Protein AF-A0A2V5UJF1-F1 (afdb_monomer)

Secondary structure (DSSP, 8-state):
-------------PPPPPP-----------HHHHHHHHHHGGGS---SS------S----HHHHHHHSSPPP----HHHHHHHHHHHHHHHHHTTSPPPP----SHHHH-TT-TTS--TTB-EEETTEE-HHHHHHHHHHHHH--HHHHHTS-BSSS---SSTTGGGPPPSSS--GGGSPPPPPPPP-

pLDDT: mean 74.18, std 24.08, range [27.75, 97.12]

Sequence (188 aa):
MNQNDTVSAELAHPEKGFPKSNTTSNNETSRRKFLGQVGAAFAGGAVLGKAAIASGQDYNPAIRDSILLPAKRIKDPRVRESLAIRTAAATLESQIPVPPHTTNGDEELYPDKSGTYSKGILQDGIGLV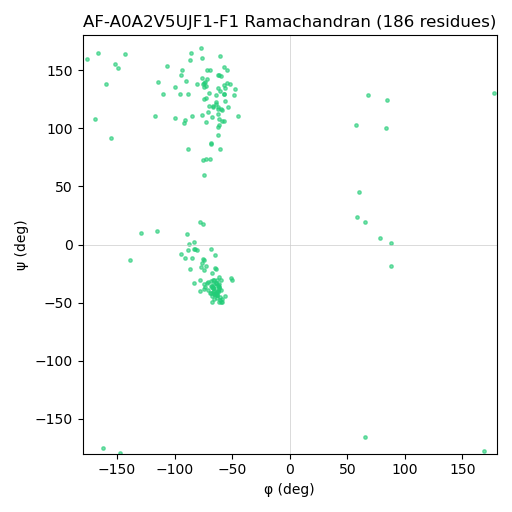NLAAFQTFRNAINSGTFQDFENVITGGPRTQNGPLGDRAFALEGSDPVHLATQPPRPIR

Mean predicted aligned error: 16.67 Å

Structure (mmCIF, N/CA/C/O backbone):
data_AF-A0A2V5UJF1-F1
#
_entry.id   AF-A0A2V5UJF1-F1
#
loop_
_atom_site.group_PDB
_atom_site.id
_atom_site.type_symbol
_atom_site.label_atom_id
_atom_site.label_alt_id
_atom_site.label_comp_id
_atom_site.label_asym_id
_atom_site.label_entity_id
_atom_site.label_seq_id
_atom_site.pdbx_PDB_ins_code
_atom_site.Cartn_x
_atom_site.Cartn_y
_atom_site.Cartn_z
_atom_site.occupancy
_atom_site.B_iso_or_equiv
_atom_site.auth_seq_id
_atom_site.auth_comp_id
_atom_site.auth_asym_id
_atom_site.auth_atom_id
_atom_site.pdbx_PDB_model_num
ATOM 1 N N . MET A 1 1 ? -64.139 -12.074 9.450 1.00 33.62 1 MET A N 1
ATOM 2 C CA . MET A 1 1 ? -64.917 -13.268 9.049 1.00 33.62 1 MET A CA 1
ATOM 3 C C . MET A 1 1 ? -64.756 -13.417 7.541 1.00 33.62 1 MET A C 1
ATOM 5 O O . MET A 1 1 ? -64.902 -12.408 6.870 1.00 33.62 1 MET A O 1
ATOM 9 N N . ASN A 1 2 ? -64.168 -14.500 7.022 1.00 27.75 2 ASN A N 1
ATOM 10 C CA . ASN A 1 2 ? -64.712 -15.873 6.888 1.00 27.75 2 ASN A CA 1
ATOM 11 C C . ASN A 1 2 ? -65.869 -15.954 5.865 1.00 27.75 2 ASN A C 1
ATOM 13 O O . ASN A 1 2 ? -66.816 -15.200 6.050 1.00 27.75 2 ASN A O 1
ATOM 17 N N . GLN A 1 3 ? -65.910 -16.847 4.860 1.00 28.91 3 GLN A N 1
ATOM 18 C CA . GLN A 1 3 ? -64.912 -17.762 4.245 1.00 28.91 3 GLN A CA 1
ATOM 19 C C . GLN A 1 3 ? -65.218 -17.934 2.731 1.00 28.91 3 GLN A C 1
ATOM 21 O O . GLN A 1 3 ? -66.140 -17.307 2.215 1.00 28.91 3 GLN A O 1
ATOM 26 N N . ASN A 1 4 ? -64.414 -18.750 2.041 1.00 30.33 4 ASN A N 1
ATOM 27 C CA . ASN A 1 4 ? -64.538 -19.153 0.630 1.00 30.33 4 ASN A CA 1
ATOM 28 C C . ASN A 1 4 ? -65.851 -19.907 0.322 1.00 30.33 4 ASN A C 1
ATOM 30 O O . ASN A 1 4 ? -66.403 -20.499 1.241 1.00 30.33 4 ASN A O 1
ATOM 34 N N . ASP A 1 5 ? -66.242 -20.006 -0.963 1.00 32.94 5 ASP A N 1
ATOM 35 C CA . ASP A 1 5 ? -66.591 -21.310 -1.575 1.00 32.94 5 ASP A CA 1
ATOM 36 C C . ASP A 1 5 ? -66.709 -21.316 -3.121 1.00 32.94 5 ASP A C 1
ATOM 38 O O . ASP A 1 5 ? -66.743 -20.273 -3.773 1.00 32.94 5 ASP A O 1
ATOM 42 N N . THR A 1 6 ? -66.707 -22.527 -3.700 1.00 31.23 6 THR A N 1
ATOM 43 C CA . THR A 1 6 ? -66.306 -22.879 -5.092 1.00 31.23 6 THR A CA 1
ATOM 44 C C . THR A 1 6 ? -67.236 -23.999 -5.644 1.00 31.23 6 THR A C 1
ATOM 46 O O . THR A 1 6 ? -67.908 -24.635 -4.842 1.00 31.23 6 THR A O 1
ATOM 49 N N . VAL A 1 7 ? -67.388 -24.371 -6.933 1.00 31.44 7 VAL A N 1
ATOM 50 C CA . VAL A 1 7 ? -66.673 -24.172 -8.224 1.00 31.44 7 VAL A CA 1
ATOM 51 C C . VAL A 1 7 ? -67.692 -24.257 -9.390 1.00 31.44 7 VAL A C 1
ATOM 53 O O . VAL A 1 7 ? -68.668 -24.986 -9.242 1.00 31.44 7 VAL A O 1
ATOM 56 N N . SER A 1 8 ? -67.432 -23.653 -10.567 1.00 30.97 8 SER A N 1
ATOM 57 C CA . SER A 1 8 ? -67.760 -24.213 -11.916 1.00 30.97 8 SER A CA 1
ATOM 58 C C . SER A 1 8 ? -67.075 -23.367 -13.017 1.00 30.97 8 SER A C 1
ATOM 60 O O . SER A 1 8 ? -67.377 -22.185 -13.112 1.00 30.97 8 SER A O 1
ATOM 62 N N . ALA A 1 9 ? -66.027 -23.774 -13.751 1.00 31.55 9 ALA A N 1
ATOM 63 C CA . ALA A 1 9 ? -65.744 -24.985 -14.547 1.00 31.55 9 ALA A CA 1
ATOM 64 C C . ALA A 1 9 ? -66.329 -24.942 -15.978 1.00 31.55 9 ALA A C 1
ATOM 66 O O . ALA A 1 9 ? -67.500 -25.239 -16.160 1.00 31.55 9 ALA A O 1
ATOM 67 N N . GLU A 1 10 ? -65.489 -24.635 -16.980 1.00 28.39 10 GLU A N 1
ATOM 68 C CA . GLU A 1 10 ? -65.743 -24.888 -18.412 1.00 28.39 10 GLU A CA 1
ATOM 69 C C . GLU A 1 10 ? -64.405 -24.890 -19.203 1.00 28.39 10 GLU A C 1
ATOM 71 O O . GLU A 1 10 ? -63.542 -24.049 -18.958 1.00 28.39 10 GLU A O 1
ATOM 76 N N . LEU A 1 11 ? -64.261 -25.834 -20.146 1.00 30.42 11 LEU A N 1
ATOM 77 C CA . LEU A 1 11 ? -63.245 -25.944 -21.221 1.00 30.42 11 LEU A CA 1
ATOM 78 C C . LEU A 1 11 ? -61.728 -25.992 -20.894 1.00 30.42 11 LEU A C 1
ATOM 80 O O . LEU A 1 11 ? -61.028 -24.988 -20.776 1.00 30.42 11 LEU A O 1
ATOM 84 N N . ALA A 1 12 ? -61.177 -27.210 -20.963 1.00 29.91 12 ALA A N 1
ATOM 85 C CA . ALA A 1 12 ? -59.757 -27.473 -21.234 1.00 29.91 12 ALA A CA 1
ATOM 86 C C . ALA A 1 12 ? -59.469 -27.549 -22.751 1.00 29.91 12 ALA A C 1
ATOM 88 O O . ALA A 1 12 ? -60.385 -27.840 -23.515 1.00 29.91 12 ALA A O 1
ATOM 89 N N . HIS A 1 13 ? -58.205 -27.355 -23.165 1.00 31.78 13 HIS A N 1
ATOM 90 C CA . HIS A 1 13 ? -57.402 -28.193 -24.094 1.00 31.78 13 HIS A CA 1
ATOM 91 C C . HIS A 1 13 ? -55.953 -27.620 -24.190 1.00 31.78 13 HIS A C 1
ATOM 93 O O . HIS A 1 13 ? -55.730 -26.492 -23.748 1.00 31.78 13 HIS A O 1
ATOM 99 N N . PRO A 1 14 ? -54.932 -28.395 -24.621 1.00 31.75 14 PRO A N 1
ATOM 100 C CA . PRO A 1 14 ? -53.576 -28.253 -24.072 1.00 31.75 14 PRO A CA 1
ATOM 101 C C . PRO A 1 14 ? -52.587 -27.437 -24.922 1.00 31.75 14 PRO A C 1
ATOM 103 O O . PRO A 1 14 ? -52.413 -27.696 -26.113 1.00 31.75 14 PRO A O 1
ATOM 106 N N . GLU A 1 15 ? -51.825 -26.557 -24.268 1.00 31.94 15 GLU A N 1
ATOM 107 C CA . GLU A 1 15 ? -50.615 -25.947 -24.837 1.00 31.94 15 GLU A CA 1
ATOM 108 C C . GLU A 1 15 ? -49.364 -26.790 -24.535 1.00 31.94 15 GLU A C 1
ATOM 110 O O . GLU A 1 15 ? -49.219 -27.403 -23.473 1.00 31.94 15 GLU A O 1
ATOM 115 N N . LYS A 1 16 ? -48.484 -26.882 -25.534 1.00 32.56 16 LYS A N 1
ATOM 116 C CA . LYS A 1 16 ? -47.446 -27.919 -25.646 1.00 32.56 16 LYS A CA 1
ATOM 117 C C . LYS A 1 16 ? -46.309 -27.736 -24.639 1.00 32.56 16 LYS A C 1
ATOM 119 O O . LYS A 1 16 ? -45.828 -26.631 -24.405 1.00 32.56 16 LYS A O 1
ATOM 124 N N . GLY A 1 17 ? -45.804 -28.854 -24.116 1.00 29.34 17 GLY A N 1
ATOM 125 C CA . GLY A 1 17 ? -44.614 -28.857 -23.267 1.00 29.34 17 GLY A CA 1
ATOM 126 C C . GLY A 1 17 ? -43.383 -28.312 -23.996 1.00 29.34 17 GLY A C 1
ATOM 127 O O . GLY A 1 17 ? -43.072 -28.738 -25.110 1.00 29.34 17 GLY A O 1
ATOM 128 N N . PHE A 1 18 ? -42.660 -27.402 -23.340 1.00 31.44 18 PHE A N 1
ATOM 129 C CA . PHE A 1 18 ? -41.372 -26.902 -23.819 1.00 31.44 18 PHE A CA 1
ATOM 130 C C . PHE A 1 18 ? -40.382 -28.063 -24.025 1.00 31.44 18 PHE A C 1
ATOM 132 O O . PHE A 1 18 ? -40.296 -28.952 -23.167 1.00 31.44 18 PHE A O 1
ATOM 139 N N . PRO A 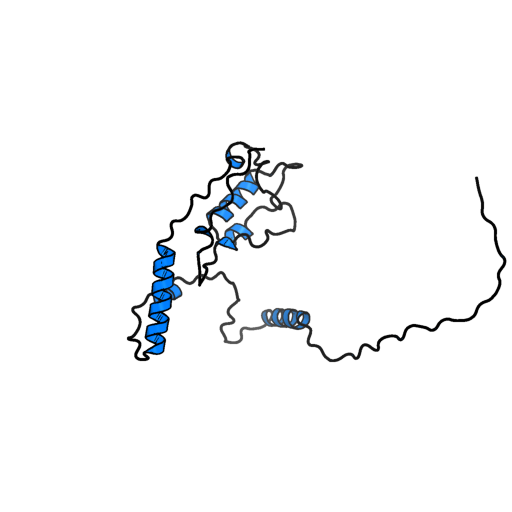1 19 ? -39.607 -28.075 -25.126 1.00 34.22 19 PRO A N 1
ATOM 140 C CA . PRO A 1 19 ? -38.632 -29.127 -25.366 1.00 34.22 19 PRO A CA 1
ATOM 141 C C . PRO A 1 19 ? -37.546 -29.079 -24.289 1.00 34.22 19 PRO A C 1
ATOM 143 O O . PRO A 1 19 ? -36.831 -28.086 -24.148 1.00 34.22 19 PRO A O 1
ATOM 146 N N . LYS A 1 20 ? -37.394 -30.178 -23.544 1.00 34.09 20 LYS A N 1
ATOM 147 C CA . LYS A 1 20 ? -36.232 -30.386 -22.675 1.00 34.09 20 LYS A CA 1
ATOM 148 C C . LYS A 1 20 ? -34.988 -30.332 -23.558 1.00 34.09 20 LYS A C 1
ATOM 150 O O . LYS A 1 20 ? -34.824 -31.188 -24.425 1.00 34.09 20 LYS A O 1
ATOM 155 N N . SER A 1 21 ? -34.119 -29.343 -23.355 1.00 32.97 21 SER A N 1
ATOM 156 C CA . SER A 1 21 ? -32.829 -29.316 -24.037 1.00 32.97 21 SER A CA 1
ATOM 157 C C . SER A 1 21 ? -32.037 -30.542 -23.599 1.00 32.97 21 SER A C 1
ATOM 159 O O . SER A 1 21 ? -31.653 -30.647 -22.432 1.00 32.97 21 SER A O 1
ATOM 161 N N . ASN A 1 22 ? -31.809 -31.473 -24.524 1.00 32.56 22 ASN A N 1
ATOM 162 C CA . ASN A 1 22 ? -30.909 -32.592 -24.295 1.00 32.56 22 ASN A CA 1
ATOM 163 C C . ASN A 1 22 ? -29.513 -32.020 -24.044 1.00 32.56 22 ASN A C 1
ATOM 165 O O . ASN A 1 22 ? -28.835 -31.593 -24.977 1.00 32.56 22 ASN A O 1
ATOM 169 N N . THR A 1 23 ? -29.097 -31.992 -22.779 1.00 33.06 23 THR A N 1
ATOM 170 C CA . THR A 1 23 ? -27.730 -31.645 -22.397 1.00 33.06 23 THR A CA 1
ATOM 171 C C . THR A 1 23 ? -26.815 -32.763 -22.872 1.00 33.06 23 THR A C 1
ATOM 173 O O . THR A 1 23 ? -26.549 -33.716 -22.141 1.00 33.06 23 THR A O 1
ATOM 176 N N . THR A 1 24 ? -26.351 -32.660 -24.116 1.00 33.53 24 THR A N 1
ATOM 177 C CA . THR A 1 24 ? -25.295 -33.512 -24.656 1.00 33.53 24 THR A CA 1
ATOM 178 C C . THR A 1 24 ? -24.076 -33.348 -23.759 1.00 33.53 24 THR A C 1
ATOM 180 O O . THR A 1 24 ? -23.437 -32.296 -23.757 1.00 33.53 24 THR A O 1
ATOM 183 N N . SER A 1 25 ? -23.782 -34.364 -22.947 1.00 42.81 25 SER A N 1
ATOM 184 C CA . SER A 1 25 ? -22.665 -34.349 -22.006 1.00 42.81 25 SER A CA 1
ATOM 185 C C . SER A 1 25 ? -21.347 -34.538 -22.753 1.00 42.81 25 SER A C 1
ATOM 187 O O . SER A 1 25 ? -20.719 -35.597 -22.695 1.00 42.81 25 SER A O 1
ATOM 189 N N . ASN A 1 26 ? -20.928 -33.501 -23.473 1.00 41.19 26 ASN A N 1
ATOM 190 C CA . ASN A 1 26 ? -19.564 -33.402 -23.959 1.00 41.19 26 ASN A CA 1
ATOM 191 C C . ASN A 1 26 ? -18.635 -33.354 -22.739 1.00 41.19 26 ASN A C 1
ATOM 193 O O . ASN A 1 26 ? -18.914 -32.654 -21.764 1.00 41.19 26 ASN A O 1
ATOM 197 N N . ASN A 1 27 ? -17.555 -34.138 -22.782 1.00 51.97 27 ASN A N 1
ATOM 198 C CA . ASN A 1 27 ? -16.596 -34.292 -21.687 1.00 51.97 27 ASN A CA 1
ATOM 199 C C . ASN A 1 27 ? -15.772 -33.011 -21.471 1.00 51.97 27 ASN A C 1
ATOM 201 O O . ASN A 1 27 ? -14.585 -32.956 -21.785 1.00 51.97 27 ASN A O 1
ATOM 205 N N . GLU A 1 28 ? -16.388 -31.975 -20.906 1.00 50.06 28 GLU A N 1
ATOM 206 C CA . GLU A 1 28 ? -15.669 -30.784 -20.478 1.00 50.06 28 GLU A CA 1
ATOM 207 C C . GLU A 1 28 ? -14.925 -31.058 -19.168 1.00 50.06 28 GLU A C 1
ATOM 209 O O . GLU A 1 28 ? -15.501 -31.208 -18.083 1.00 50.06 28 GLU A O 1
ATOM 214 N N . THR A 1 29 ? -13.599 -31.086 -19.276 1.00 57.00 29 THR A N 1
ATOM 215 C CA . THR A 1 29 ? -12.641 -31.038 -18.172 1.00 57.00 29 THR A CA 1
ATOM 216 C C . THR A 1 29 ? -12.809 -29.732 -17.392 1.00 57.00 29 THR A C 1
ATOM 218 O O . THR A 1 29 ? -12.109 -28.741 -17.589 1.00 57.00 29 THR A O 1
ATOM 221 N N . SER A 1 30 ? -13.786 -29.720 -16.483 1.00 59.47 30 SER A N 1
ATOM 222 C CA . SER A 1 30 ? -14.114 -28.541 -15.685 1.00 59.47 30 SER A CA 1
ATOM 223 C C . SER A 1 30 ? -12.894 -28.047 -14.904 1.00 59.47 30 SER A C 1
ATOM 225 O O . SER A 1 30 ? -12.281 -28.806 -14.152 1.00 59.47 30 SER A O 1
ATOM 227 N N . ARG A 1 31 ? -12.600 -26.745 -15.008 1.00 61.59 31 ARG A N 1
ATOM 228 C CA . ARG A 1 31 ? -11.470 -26.062 -14.339 1.00 61.59 31 ARG A CA 1
ATOM 229 C C . ARG A 1 31 ? -11.411 -26.342 -12.825 1.00 61.59 31 ARG A C 1
ATOM 231 O O . ARG A 1 31 ? -10.334 -26.395 -12.241 1.00 61.59 31 ARG A O 1
ATOM 238 N N . ARG A 1 32 ? -12.570 -26.595 -12.201 1.00 60.19 32 ARG A N 1
ATOM 239 C CA . ARG A 1 32 ? -12.707 -26.979 -10.784 1.00 60.19 32 ARG A CA 1
ATOM 240 C C . ARG A 1 32 ? -12.163 -28.382 -10.466 1.00 60.19 32 ARG A C 1
ATOM 242 O O . ARG A 1 32 ? -11.639 -28.581 -9.378 1.00 60.19 32 ARG A O 1
ATOM 249 N N . LYS A 1 33 ? -12.229 -29.336 -11.405 1.00 55.59 33 LYS A N 1
ATOM 250 C CA . LYS A 1 33 ? -11.614 -30.670 -11.257 1.00 55.59 33 LYS A CA 1
ATOM 251 C C . LYS A 1 33 ? -10.092 -30.615 -11.398 1.00 55.59 33 LYS A C 1
ATOM 253 O O . LYS A 1 33 ? -9.409 -31.300 -10.649 1.00 55.59 33 LYS A O 1
ATOM 258 N N . PHE A 1 34 ? -9.570 -29.760 -12.284 1.00 57.44 34 PHE A N 1
ATOM 259 C CA . PHE A 1 34 ? -8.125 -29.536 -12.414 1.00 57.44 34 PHE A CA 1
ATOM 260 C C . PHE A 1 34 ? -7.520 -29.013 -11.103 1.00 57.44 34 PHE A C 1
ATOM 262 O O . PHE A 1 34 ? -6.578 -29.606 -10.586 1.00 57.44 34 PHE A O 1
ATOM 269 N N . LEU A 1 35 ? -8.126 -27.981 -10.499 1.00 59.12 35 LEU A N 1
ATOM 270 C CA . LEU A 1 35 ? -7.663 -27.446 -9.212 1.00 59.12 35 LEU A CA 1
ATOM 271 C C . LEU A 1 35 ? -7.742 -28.486 -8.074 1.00 59.12 35 LEU A C 1
ATOM 273 O O . LEU A 1 35 ? -6.840 -28.558 -7.244 1.00 59.12 35 LEU A O 1
ATOM 277 N N . GLY A 1 36 ? -8.773 -29.341 -8.075 1.00 57.47 36 GLY A N 1
ATOM 278 C CA . GLY A 1 36 ? -8.889 -30.460 -7.133 1.00 57.47 36 GLY A CA 1
ATOM 279 C C . GLY A 1 36 ? -7.840 -31.565 -7.331 1.00 57.47 36 GLY A C 1
ATOM 280 O O . GLY A 1 36 ? -7.351 -32.121 -6.352 1.00 57.47 36 GLY A O 1
ATOM 281 N N . GLN A 1 37 ? -7.450 -31.869 -8.575 1.00 52.56 37 GLN A N 1
ATOM 282 C CA . GLN A 1 37 ? -6.423 -32.879 -8.864 1.00 52.56 37 GLN A CA 1
ATOM 283 C C . GLN A 1 37 ? -5.002 -32.397 -8.549 1.00 52.56 37 GLN A C 1
ATOM 285 O O . GLN A 1 37 ? -4.199 -33.194 -8.069 1.00 52.56 37 GLN A O 1
ATOM 290 N N . VAL A 1 38 ? -4.696 -31.108 -8.738 1.00 52.53 38 VAL A N 1
ATOM 291 C CA . VAL A 1 38 ? -3.390 -30.542 -8.345 1.00 52.53 38 VAL A CA 1
ATOM 292 C C . VAL A 1 38 ? -3.193 -30.600 -6.821 1.00 52.53 38 VAL A C 1
ATOM 294 O O . VAL A 1 38 ? -2.083 -30.853 -6.363 1.00 52.53 38 VAL A O 1
ATOM 297 N N . GLY A 1 39 ? -4.263 -30.465 -6.026 1.00 47.69 39 GLY A N 1
ATOM 298 C CA . GLY A 1 39 ? -4.196 -30.605 -4.565 1.00 47.69 39 GLY A CA 1
ATOM 299 C C . GLY A 1 39 ? -3.874 -32.023 -4.068 1.00 47.69 39 GLY A C 1
ATOM 300 O O . GLY A 1 39 ? -3.221 -32.177 -3.038 1.00 47.69 39 GLY A O 1
ATOM 301 N N . ALA A 1 40 ? -4.275 -33.069 -4.799 1.00 44.94 40 ALA A N 1
ATOM 302 C CA . ALA A 1 40 ? -4.085 -34.460 -4.372 1.00 44.94 40 ALA A CA 1
ATOM 303 C C . ALA A 1 40 ? -2.630 -34.961 -4.496 1.00 44.94 40 ALA A C 1
ATOM 305 O O . ALA A 1 40 ? -2.243 -35.900 -3.803 1.00 44.94 40 ALA A O 1
ATOM 306 N N . ALA A 1 41 ? -1.810 -34.330 -5.344 1.00 44.50 41 ALA A N 1
ATOM 307 C CA . ALA A 1 41 ? -0.426 -34.743 -5.590 1.00 44.50 41 ALA A CA 1
ATOM 308 C C . ALA A 1 41 ? 0.554 -34.398 -4.447 1.00 44.50 41 ALA A C 1
ATOM 310 O O . ALA A 1 41 ? 1.664 -34.920 -4.418 1.00 44.50 41 ALA A O 1
ATOM 311 N N . PHE A 1 42 ? 0.160 -33.554 -3.486 1.00 48.94 42 PHE A N 1
ATOM 312 C CA . PHE A 1 42 ? 1.030 -33.135 -2.376 1.00 48.94 42 PHE A CA 1
ATOM 313 C C . PHE A 1 42 ? 1.048 -34.103 -1.181 1.00 48.94 42 PHE A C 1
ATOM 315 O O . PHE A 1 42 ? 1.912 -33.982 -0.317 1.00 48.94 42 PHE A O 1
ATOM 322 N N . ALA A 1 43 ? 0.137 -35.079 -1.127 1.00 46.19 43 ALA A N 1
ATOM 323 C CA . ALA A 1 43 ? 0.044 -36.026 -0.012 1.00 46.19 43 ALA A CA 1
ATOM 324 C C . ALA A 1 43 ? 1.014 -37.225 -0.109 1.00 46.19 43 ALA A C 1
ATOM 326 O O . ALA A 1 43 ? 1.045 -38.049 0.804 1.00 46.19 43 ALA A O 1
ATOM 327 N N . GLY A 1 44 ? 1.790 -37.361 -1.195 1.00 46.19 44 GLY A N 1
ATOM 328 C CA . GLY A 1 44 ? 2.593 -38.563 -1.433 1.00 46.19 44 GLY A CA 1
ATOM 329 C C . GLY A 1 44 ? 3.816 -38.373 -2.331 1.00 46.19 44 GLY A C 1
ATOM 330 O O . GLY A 1 44 ? 3.740 -38.614 -3.529 1.00 46.19 44 GLY A O 1
ATOM 331 N N . GLY A 1 45 ? 4.964 -38.083 -1.710 1.00 40.34 45 GLY A N 1
ATOM 332 C CA . GLY A 1 45 ? 6.293 -38.337 -2.282 1.00 40.34 45 GLY A CA 1
ATOM 333 C C . GLY A 1 45 ? 6.841 -37.259 -3.224 1.00 40.34 45 GLY A C 1
ATOM 334 O O . GLY A 1 45 ? 6.251 -36.920 -4.244 1.00 40.34 45 GLY A O 1
ATOM 335 N N . ALA A 1 46 ? 8.034 -36.752 -2.908 1.00 44.88 46 ALA A N 1
ATOM 336 C CA . ALA A 1 46 ? 8.729 -35.777 -3.741 1.00 44.88 46 ALA A CA 1
ATOM 337 C C . ALA A 1 46 ? 9.164 -36.380 -5.090 1.00 44.88 46 ALA A C 1
ATOM 339 O O . ALA A 1 46 ? 10.016 -37.267 -5.137 1.00 44.88 46 ALA A O 1
ATOM 340 N N . VAL A 1 47 ? 8.647 -35.834 -6.193 1.00 40.50 47 VAL A N 1
ATOM 341 C CA . VAL A 1 47 ? 9.217 -36.026 -7.535 1.00 40.50 47 VAL A CA 1
ATOM 342 C C . VAL A 1 47 ? 10.134 -34.843 -7.838 1.00 40.50 47 VAL A C 1
ATOM 344 O O . VAL A 1 47 ? 9.740 -33.689 -7.669 1.00 40.50 47 VAL A O 1
ATOM 347 N N . LEU A 1 48 ? 11.370 -35.122 -8.268 1.00 47.41 48 LEU A N 1
ATOM 348 C CA . LEU A 1 48 ? 12.370 -34.093 -8.557 1.00 47.41 48 LEU A CA 1
ATOM 349 C C . LEU A 1 48 ? 11.903 -33.154 -9.677 1.00 47.41 48 LEU A C 1
ATOM 351 O O . LEU A 1 48 ? 11.925 -33.487 -10.858 1.00 47.41 48 LEU A O 1
ATOM 355 N N . GLY A 1 49 ? 11.569 -31.936 -9.283 1.00 38.25 49 GLY A N 1
ATOM 356 C CA . GLY A 1 49 ? 11.289 -30.814 -10.160 1.00 38.25 49 GLY A CA 1
ATOM 357 C C . GLY A 1 49 ? 10.892 -29.646 -9.278 1.00 38.25 49 GLY A C 1
ATOM 358 O O . GLY A 1 49 ? 10.075 -29.815 -8.377 1.00 38.25 49 GLY A O 1
ATOM 359 N N . LYS A 1 50 ? 11.490 -28.468 -9.485 1.00 39.53 50 LYS A N 1
ATOM 360 C CA . LYS A 1 50 ? 11.102 -27.269 -8.735 1.00 39.53 50 LYS A CA 1
ATOM 361 C C . LYS A 1 50 ? 9.696 -26.855 -9.167 1.00 39.53 50 LYS A C 1
ATOM 363 O O . LYS A 1 50 ? 9.543 -26.018 -10.053 1.00 39.53 50 LYS A O 1
ATOM 368 N N . ALA A 1 51 ? 8.683 -27.439 -8.534 1.00 39.94 51 ALA A N 1
ATOM 369 C CA . ALA A 1 51 ? 7.358 -26.858 -8.478 1.00 39.94 51 ALA A CA 1
ATOM 370 C C . ALA A 1 51 ? 7.515 -25.526 -7.744 1.00 39.94 51 ALA A C 1
ATOM 372 O O . ALA A 1 51 ? 7.555 -25.478 -6.515 1.00 39.94 51 ALA A O 1
ATOM 373 N N . ALA A 1 52 ? 7.686 -24.451 -8.512 1.00 43.88 52 ALA A N 1
ATOM 374 C CA . ALA A 1 52 ? 7.510 -23.117 -7.987 1.00 43.88 52 ALA A CA 1
ATOM 375 C C . ALA A 1 52 ? 6.071 -23.059 -7.478 1.00 43.88 52 ALA A C 1
ATOM 377 O O . ALA A 1 52 ? 5.125 -23.035 -8.269 1.00 43.88 52 ALA A O 1
ATOM 378 N N . ILE A 1 53 ? 5.912 -23.076 -6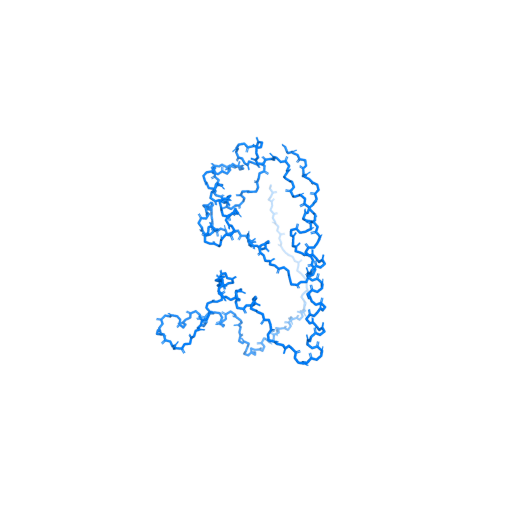.154 1.00 41.44 53 ILE A N 1
ATOM 379 C CA . ILE A 1 53 ? 4.710 -22.529 -5.544 1.00 41.44 53 ILE A CA 1
ATOM 380 C C . ILE A 1 53 ? 4.630 -21.118 -6.111 1.00 41.44 53 ILE A C 1
ATOM 382 O O . ILE A 1 53 ? 5.556 -20.330 -5.933 1.00 41.44 53 ILE A O 1
ATOM 386 N N . ALA A 1 54 ? 3.563 -20.825 -6.850 1.00 43.25 54 ALA A N 1
ATOM 387 C CA . ALA A 1 54 ? 3.306 -19.489 -7.360 1.00 43.25 54 ALA A CA 1
ATOM 388 C C . ALA A 1 54 ? 2.818 -18.597 -6.207 1.00 43.25 54 ALA A C 1
ATOM 390 O O . ALA A 1 54 ? 1.712 -18.062 -6.241 1.00 43.25 54 ALA A O 1
ATOM 391 N N . SER A 1 55 ? 3.653 -18.456 -5.172 1.0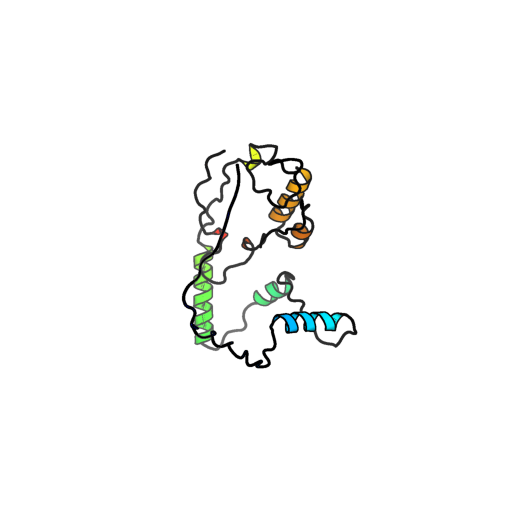0 45.69 55 SER A N 1
ATOM 392 C CA . SER A 1 55 ? 3.628 -17.269 -4.339 1.00 45.69 55 SER A CA 1
ATOM 393 C C . SER A 1 55 ? 4.037 -16.131 -5.278 1.00 45.69 55 SER A C 1
ATOM 395 O O . SER A 1 55 ? 5.079 -16.174 -5.934 1.00 45.69 55 SER A O 1
ATOM 397 N N . GLY A 1 56 ? 3.192 -15.111 -5.406 1.00 47.69 56 GLY A N 1
ATOM 398 C CA . GLY A 1 56 ? 3.554 -13.893 -6.138 1.00 47.69 56 GLY A CA 1
ATOM 399 C C . GLY A 1 56 ? 4.502 -12.995 -5.334 1.00 47.69 56 GLY A C 1
ATOM 400 O O . GLY A 1 56 ? 4.532 -11.794 -5.574 1.00 47.69 56 GLY A O 1
ATOM 401 N N . GLN A 1 57 ? 5.159 -13.544 -4.306 1.00 55.19 57 GLN A N 1
ATOM 402 C CA . GLN A 1 57 ? 5.600 -12.815 -3.114 1.00 55.19 57 GLN A CA 1
ATOM 403 C C . GLN A 1 57 ? 7.007 -13.199 -2.636 1.00 55.19 57 GLN A C 1
ATOM 405 O O . GLN A 1 57 ? 7.591 -12.433 -1.872 1.00 55.19 57 GLN A O 1
ATOM 410 N N . ASP A 1 58 ? 7.595 -14.299 -3.122 1.00 47.75 58 ASP A N 1
ATOM 411 C CA . ASP A 1 58 ? 9.007 -14.628 -2.883 1.00 47.75 58 ASP A CA 1
ATOM 412 C C . ASP A 1 58 ? 9.934 -13.709 -3.700 1.00 47.75 58 ASP A C 1
ATOM 414 O O . ASP A 1 58 ? 10.546 -14.081 -4.707 1.00 47.75 58 ASP A O 1
ATOM 418 N N . TYR A 1 59 ? 10.031 -12.459 -3.243 1.00 57.09 59 TYR A N 1
ATOM 419 C CA . TYR A 1 59 ? 10.984 -11.469 -3.717 1.00 57.09 59 TYR A CA 1
ATOM 420 C C . TYR A 1 59 ? 12.415 -11.949 -3.439 1.00 57.09 59 TYR A C 1
ATOM 422 O O . TYR A 1 59 ? 12.931 -11.837 -2.327 1.00 57.09 59 TYR A O 1
ATOM 430 N N . ASN A 1 60 ? 13.079 -12.474 -4.469 1.00 62.44 60 ASN A N 1
ATOM 431 C CA . ASN A 1 60 ? 14.489 -12.835 -4.397 1.00 62.44 60 ASN A CA 1
ATOM 432 C C . ASN A 1 60 ? 15.368 -11.641 -4.832 1.00 62.44 60 ASN A C 1
ATOM 434 O O . ASN A 1 60 ? 15.438 -11.361 -6.035 1.00 62.44 60 ASN A O 1
ATOM 438 N N . PRO A 1 61 ? 16.079 -10.955 -3.912 1.00 59.75 61 PRO A N 1
ATOM 439 C CA . PRO A 1 61 ? 16.912 -9.801 -4.258 1.00 59.75 61 PRO A CA 1
ATOM 440 C C . PRO A 1 61 ? 18.026 -10.141 -5.262 1.00 59.75 61 PRO A C 1
ATOM 442 O O . PRO A 1 61 ? 18.322 -9.323 -6.129 1.00 59.75 61 PRO A O 1
ATOM 445 N N . ALA A 1 62 ? 18.549 -11.374 -5.262 1.00 63.72 62 ALA A N 1
ATOM 446 C CA . ALA A 1 62 ? 19.579 -11.794 -6.216 1.00 63.72 62 ALA A CA 1
ATOM 447 C C . ALA A 1 62 ? 19.096 -11.783 -7.684 1.00 63.72 62 ALA A C 1
ATOM 449 O O . ALA A 1 62 ? 19.912 -11.697 -8.606 1.00 63.72 62 ALA A O 1
ATOM 450 N N . ILE A 1 63 ? 17.777 -11.840 -7.929 1.00 62.88 63 ILE A N 1
ATOM 451 C CA . ILE A 1 63 ? 17.212 -11.675 -9.277 1.00 62.88 63 ILE A CA 1
ATOM 452 C C . ILE A 1 63 ? 17.261 -10.203 -9.709 1.00 62.88 63 ILE A C 1
ATOM 454 O O . ILE A 1 63 ? 17.588 -9.943 -10.866 1.00 62.88 63 ILE A O 1
ATOM 458 N N . ARG A 1 64 ? 17.021 -9.236 -8.805 1.00 60.28 64 ARG A N 1
ATOM 459 C CA . ARG A 1 64 ? 17.203 -7.806 -9.123 1.00 60.28 64 ARG A CA 1
ATOM 460 C C . ARG A 1 64 ? 18.655 -7.506 -9.475 1.00 60.28 64 ARG A C 1
ATOM 462 O O . ARG A 1 64 ? 18.903 -6.938 -10.534 1.00 60.28 64 ARG A O 1
ATOM 469 N N . ASP A 1 65 ? 19.599 -7.953 -8.654 1.00 59.81 65 ASP A N 1
ATOM 470 C CA . ASP A 1 65 ? 21.025 -7.695 -8.886 1.00 59.81 65 ASP A CA 1
ATOM 471 C C . ASP A 1 65 ? 21.501 -8.297 -10.217 1.00 59.81 65 ASP A C 1
ATOM 473 O O . ASP A 1 65 ? 22.259 -7.668 -10.953 1.00 59.81 65 ASP A O 1
ATOM 477 N N . SER A 1 66 ? 20.971 -9.468 -10.592 1.00 60.91 66 SER A N 1
ATOM 478 C CA . SER A 1 66 ? 21.235 -10.106 -11.891 1.00 60.91 66 SER A CA 1
ATOM 479 C C . SER A 1 66 ? 20.683 -9.319 -13.092 1.00 60.91 66 SER A C 1
ATOM 481 O O . SER A 1 66 ? 21.261 -9.385 -14.177 1.00 60.91 66 SER A O 1
ATOM 483 N N . ILE A 1 67 ? 19.581 -8.578 -12.921 1.00 60.91 67 ILE A N 1
ATOM 484 C CA . ILE A 1 67 ? 18.989 -7.704 -13.954 1.00 60.91 67 ILE A CA 1
ATOM 485 C C . ILE A 1 67 ? 19.774 -6.387 -14.084 1.00 60.91 67 ILE A C 1
ATOM 487 O O . ILE A 1 67 ? 19.860 -5.831 -15.177 1.00 60.91 67 ILE A O 1
ATOM 491 N N . LEU A 1 68 ? 20.372 -5.907 -12.989 1.00 57.94 68 LEU A N 1
ATOM 492 C CA . LEU A 1 68 ? 21.148 -4.661 -12.927 1.00 57.94 68 LEU A CA 1
ATOM 493 C C . LEU A 1 68 ? 22.605 -4.803 -13.414 1.00 57.94 68 LEU A C 1
ATOM 495 O O . LEU A 1 68 ? 23.325 -3.807 -13.500 1.00 57.94 68 LEU A O 1
ATOM 499 N N . LEU A 1 69 ? 23.052 -6.016 -13.759 1.00 58.03 69 LEU A N 1
ATOM 500 C CA . LEU A 1 69 ? 24.378 -6.252 -14.335 1.00 58.03 69 LEU A CA 1
ATOM 501 C C . LEU A 1 69 ? 24.570 -5.493 -15.665 1.00 58.03 69 LEU A C 1
ATOM 503 O O . LEU A 1 69 ? 23.638 -5.397 -16.468 1.00 58.03 69 LEU A O 1
ATOM 507 N N . PRO A 1 70 ? 25.791 -5.000 -15.965 1.00 57.97 70 PRO A N 1
ATOM 508 C CA . PRO A 1 70 ? 26.058 -4.257 -17.191 1.00 57.97 70 PRO A CA 1
ATOM 509 C C . PRO A 1 70 ? 25.750 -5.111 -18.426 1.00 57.97 70 PRO A C 1
ATOM 511 O O . PRO A 1 70 ? 26.382 -6.142 -18.676 1.00 57.97 70 PRO A O 1
ATOM 514 N N . ALA A 1 71 ? 24.770 -4.664 -19.213 1.00 64.56 71 ALA A N 1
ATOM 515 C CA . ALA A 1 71 ? 24.257 -5.414 -20.349 1.00 64.56 71 ALA A CA 1
ATOM 516 C C . ALA A 1 71 ? 25.370 -5.767 -21.353 1.00 64.56 71 ALA A C 1
ATOM 518 O O . ALA A 1 71 ? 26.053 -4.900 -21.908 1.00 64.56 71 ALA A O 1
ATOM 519 N N . LYS A 1 72 ? 25.513 -7.068 -21.635 1.00 70.50 72 LYS A N 1
ATOM 520 C CA . LYS A 1 72 ? 26.360 -7.596 -22.715 1.00 70.50 72 LYS A CA 1
ATOM 521 C C . LYS A 1 72 ? 26.066 -6.831 -24.009 1.00 70.50 72 LYS A C 1
ATOM 523 O O . LYS A 1 72 ? 24.905 -6.744 -24.401 1.00 70.50 72 LYS A O 1
ATOM 528 N N . ARG A 1 73 ? 27.106 -6.309 -24.684 1.00 74.94 73 ARG A N 1
ATOM 529 C CA . ARG A 1 73 ? 26.965 -5.461 -25.889 1.00 74.94 73 ARG A CA 1
ATOM 530 C C . ARG A 1 73 ? 25.948 -6.045 -26.879 1.00 74.94 73 ARG A C 1
ATOM 532 O O . ARG A 1 73 ? 26.206 -7.070 -27.514 1.00 74.94 73 ARG A O 1
ATOM 539 N N . ILE A 1 74 ? 24.815 -5.359 -27.015 1.00 83.31 74 ILE A N 1
ATOM 540 C CA . ILE A 1 74 ? 23.719 -5.733 -27.909 1.00 83.31 74 ILE A CA 1
ATOM 541 C C . ILE A 1 74 ? 24.179 -5.495 -29.351 1.00 83.31 74 ILE A C 1
ATOM 543 O O . ILE A 1 74 ? 24.452 -4.360 -29.741 1.00 83.31 74 ILE A O 1
ATOM 547 N N . LYS A 1 75 ? 24.307 -6.579 -30.125 1.00 90.62 75 LYS A N 1
ATOM 548 C CA . LYS A 1 75 ? 24.771 -6.534 -31.523 1.00 90.62 75 LYS A CA 1
ATOM 549 C C . LYS A 1 75 ? 23.656 -6.197 -32.514 1.00 90.62 75 LYS A C 1
ATOM 551 O O . LYS A 1 75 ? 23.923 -5.565 -33.529 1.00 90.62 75 LYS A O 1
ATOM 556 N N . ASP A 1 76 ? 22.433 -6.635 -32.228 1.00 93.06 76 ASP A N 1
ATOM 557 C CA . ASP A 1 76 ? 21.274 -6.405 -33.089 1.00 93.06 76 ASP A CA 1
ATOM 558 C C . ASP A 1 76 ? 20.827 -4.926 -33.003 1.00 93.06 76 ASP A C 1
ATOM 560 O O . ASP A 1 76 ? 20.614 -4.416 -31.894 1.00 93.06 76 ASP A O 1
ATOM 564 N N . PRO A 1 77 ? 20.697 -4.209 -34.138 1.00 93.06 77 PRO A N 1
ATOM 565 C CA . PRO A 1 77 ? 20.341 -2.794 -34.133 1.00 93.06 77 PRO A CA 1
ATOM 566 C C . PRO A 1 77 ? 18.918 -2.533 -33.619 1.00 93.06 77 PRO A C 1
ATOM 568 O O . PRO A 1 77 ? 18.729 -1.570 -32.879 1.00 93.06 77 PRO A O 1
ATOM 571 N N . ARG A 1 78 ? 17.950 -3.405 -33.932 1.00 95.00 78 ARG A N 1
ATOM 572 C CA . ARG A 1 78 ? 16.543 -3.280 -33.522 1.00 95.00 78 ARG A CA 1
ATOM 573 C C . ARG A 1 78 ? 16.379 -3.532 -32.025 1.00 95.00 78 ARG A C 1
ATOM 575 O O . ARG A 1 78 ? 15.622 -2.833 -31.357 1.00 95.00 78 ARG A O 1
ATOM 582 N N . VAL A 1 79 ? 17.106 -4.506 -31.471 1.00 93.31 79 VAL A N 1
ATOM 583 C CA . VAL A 1 79 ? 17.092 -4.769 -30.017 1.00 93.31 79 VAL A CA 1
ATOM 584 C C . VAL A 1 79 ? 17.710 -3.596 -29.247 1.00 93.31 79 VAL A C 1
ATOM 586 O O . VAL A 1 79 ? 17.179 -3.190 -28.214 1.00 93.31 79 VAL A O 1
ATOM 589 N N . ARG A 1 80 ? 18.795 -3.006 -29.767 1.00 91.31 80 ARG A N 1
ATOM 590 C CA . ARG A 1 80 ? 19.438 -1.814 -29.187 1.00 91.31 80 ARG A CA 1
ATOM 591 C C . ARG A 1 80 ? 18.511 -0.594 -29.202 1.00 91.31 80 ARG A C 1
ATOM 593 O O . ARG A 1 80 ? 18.427 0.107 -28.199 1.00 91.31 80 ARG A O 1
ATOM 600 N N . GLU A 1 81 ? 17.807 -0.363 -30.306 1.00 94.50 81 GLU A N 1
ATOM 601 C CA . GLU A 1 81 ? 16.809 0.704 -30.438 1.00 94.50 81 GLU A CA 1
ATOM 602 C C . GLU A 1 81 ? 15.626 0.505 -29.477 1.00 94.50 81 GLU A C 1
ATOM 604 O O . GLU A 1 81 ? 15.276 1.417 -28.728 1.00 94.50 81 GLU A O 1
ATOM 609 N N . SER A 1 82 ? 15.078 -0.714 -29.396 1.00 95.00 82 SER A N 1
ATOM 610 C CA . SER A 1 82 ? 13.998 -1.029 -28.453 1.00 95.00 82 SER A CA 1
ATOM 611 C C . SER A 1 82 ? 14.407 -0.852 -26.989 1.00 95.00 82 SER A C 1
ATOM 613 O O . SER A 1 82 ? 13.550 -0.493 -26.180 1.00 95.00 82 SER A O 1
ATOM 615 N N . LEU A 1 83 ? 15.667 -1.120 -26.623 1.00 93.50 83 LEU A N 1
ATOM 616 C CA . LEU A 1 83 ? 16.158 -0.829 -25.276 1.00 93.50 83 LEU A CA 1
ATOM 617 C C . LEU A 1 83 ? 16.213 0.683 -25.043 1.00 93.50 83 LEU A C 1
ATOM 619 O O . LEU A 1 83 ? 15.667 1.144 -24.047 1.00 93.50 83 LEU A O 1
ATOM 623 N N . ALA A 1 84 ? 16.806 1.438 -25.975 1.00 93.12 84 ALA A N 1
ATOM 624 C CA . ALA A 1 84 ? 16.961 2.888 -25.863 1.00 93.12 84 ALA A CA 1
ATOM 625 C C . ALA A 1 84 ? 15.617 3.609 -25.653 1.00 93.12 84 ALA A C 1
ATOM 627 O O . ALA A 1 84 ? 15.513 4.453 -24.764 1.00 93.12 84 ALA A O 1
ATOM 628 N N . ILE A 1 85 ? 14.576 3.224 -26.405 1.00 96.19 85 ILE A N 1
ATOM 629 C CA . ILE A 1 85 ? 13.215 3.771 -26.260 1.00 96.19 85 ILE A CA 1
ATOM 630 C C . ILE A 1 85 ? 12.655 3.492 -24.857 1.00 96.19 85 ILE A C 1
ATOM 632 O O . ILE A 1 85 ? 12.164 4.407 -24.200 1.00 96.19 85 ILE A O 1
ATOM 636 N N . ARG A 1 86 ? 12.768 2.250 -24.363 1.00 95.19 86 ARG A N 1
ATOM 637 C CA . ARG A 1 86 ? 12.267 1.866 -23.030 1.00 95.19 86 ARG A CA 1
ATOM 638 C C . ARG A 1 86 ? 13.012 2.581 -21.907 1.00 95.19 86 ARG A C 1
ATOM 640 O O . ARG A 1 86 ? 12.378 3.076 -20.983 1.00 95.19 86 ARG A O 1
ATOM 647 N N . THR A 1 87 ? 14.339 2.679 -21.998 1.00 93.62 87 THR A N 1
ATOM 648 C CA . THR A 1 87 ? 15.140 3.415 -21.010 1.00 93.62 87 THR A CA 1
ATOM 649 C C . THR A 1 87 ? 14.847 4.910 -21.041 1.00 93.62 87 THR A C 1
ATOM 651 O O . THR A 1 87 ? 14.788 5.522 -19.981 1.00 93.62 87 THR A O 1
ATOM 654 N N . ALA A 1 88 ? 14.616 5.500 -22.219 1.00 95.62 88 ALA A N 1
ATOM 655 C CA . ALA A 1 88 ? 14.240 6.906 -22.334 1.00 95.62 88 ALA A CA 1
ATOM 656 C C . ALA A 1 88 ? 12.861 7.171 -21.709 1.00 95.62 88 ALA A C 1
ATOM 658 O O . ALA A 1 88 ? 12.741 8.084 -20.900 1.00 95.62 88 ALA A O 1
ATOM 659 N N . ALA A 1 89 ? 11.858 6.336 -22.005 1.00 95.44 89 ALA A N 1
ATOM 660 C CA . ALA A 1 89 ? 10.527 6.438 -21.407 1.00 95.44 89 ALA A CA 1
ATOM 661 C C . ALA A 1 89 ? 10.572 6.313 -19.873 1.00 95.44 89 ALA A C 1
ATOM 663 O O . ALA A 1 89 ? 10.072 7.191 -19.179 1.00 95.44 89 ALA A O 1
ATOM 664 N N . ALA A 1 90 ? 11.254 5.291 -19.342 1.00 94.94 90 ALA A N 1
ATOM 665 C CA . ALA A 1 90 ? 11.418 5.116 -17.896 1.00 94.94 90 ALA A CA 1
ATOM 666 C C . ALA A 1 90 ? 12.195 6.274 -17.236 1.00 94.94 90 ALA A C 1
ATOM 668 O O . ALA A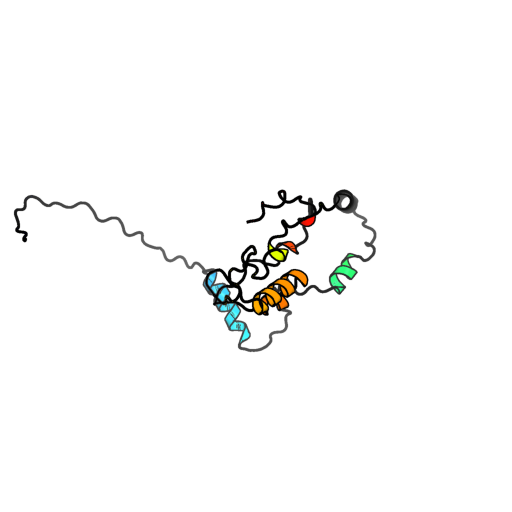 1 90 ? 11.877 6.675 -16.120 1.00 94.94 90 ALA A O 1
ATOM 669 N N . THR A 1 91 ? 13.188 6.847 -17.929 1.00 94.56 91 THR A N 1
ATOM 670 C CA . THR A 1 91 ? 13.934 8.015 -17.428 1.00 94.56 91 THR A CA 1
ATOM 671 C C . THR A 1 91 ? 13.044 9.256 -17.365 1.00 94.56 91 THR A C 1
ATOM 673 O O . THR A 1 91 ? 13.069 9.957 -16.358 1.00 94.56 91 THR A O 1
ATOM 676 N N . LEU A 1 92 ? 12.241 9.519 -18.402 1.00 95.38 92 LEU A N 1
ATOM 677 C CA . LEU A 1 92 ? 11.299 10.643 -18.423 1.00 95.38 92 LEU A CA 1
ATOM 678 C C . LEU A 1 92 ? 10.227 10.500 -17.336 1.00 95.38 92 LEU A C 1
ATOM 680 O O . LEU A 1 92 ? 9.954 11.460 -16.625 1.00 95.38 92 LEU A O 1
ATOM 684 N N . GLU A 1 93 ? 9.677 9.298 -17.153 1.00 95.12 93 GLU A N 1
ATOM 685 C CA . GLU A 1 93 ? 8.692 9.031 -16.101 1.00 95.12 93 GLU A CA 1
ATOM 686 C C . GLU A 1 93 ? 9.286 9.224 -14.695 1.00 95.12 93 GLU A C 1
ATOM 688 O O . GLU A 1 93 ? 8.659 9.834 -13.837 1.00 95.12 93 GLU A O 1
ATOM 693 N N . SER A 1 94 ? 10.538 8.805 -14.468 1.00 93.75 94 SER A N 1
ATOM 694 C CA . SER A 1 94 ? 11.231 9.005 -13.181 1.00 93.75 94 SER A CA 1
ATOM 695 C C . SER A 1 94 ? 11.505 10.474 -12.817 1.00 93.75 94 SER A C 1
ATOM 697 O O . SER A 1 94 ? 11.945 10.757 -11.704 1.00 93.75 94 SER A O 1
ATOM 699 N N . GLN A 1 95 ? 11.272 11.411 -13.745 1.00 94.75 95 GLN A N 1
ATOM 700 C CA . GLN A 1 95 ? 11.387 12.856 -13.515 1.00 94.75 95 GLN A CA 1
ATOM 701 C C . GLN A 1 95 ? 10.049 13.507 -13.131 1.00 94.75 95 GLN A C 1
ATOM 703 O O . GLN A 1 95 ? 10.037 14.682 -12.759 1.00 94.75 95 GLN A O 1
ATOM 708 N N . ILE A 1 96 ? 8.931 12.777 -13.205 1.00 94.25 96 ILE A N 1
ATOM 709 C CA . ILE A 1 96 ? 7.626 13.273 -12.763 1.00 94.25 96 ILE A CA 1
ATOM 710 C C . ILE A 1 96 ? 7.600 13.267 -11.224 1.00 94.25 96 ILE A C 1
ATOM 712 O O . ILE A 1 96 ? 7.884 12.241 -10.608 1.00 94.25 96 ILE A O 1
ATOM 716 N N . PRO A 1 97 ? 7.303 14.405 -10.568 1.00 93.75 97 PRO A N 1
ATOM 717 C CA . PRO A 1 97 ? 7.305 14.475 -9.114 1.00 93.75 97 PRO A CA 1
ATOM 718 C C . PRO A 1 97 ? 6.101 13.736 -8.521 1.00 93.75 97 PRO A C 1
ATOM 720 O O . PRO A 1 97 ? 4.967 13.927 -8.958 1.00 93.75 97 PRO A O 1
ATOM 723 N N . VAL A 1 98 ? 6.348 12.967 -7.459 1.00 94.75 98 VAL A N 1
ATOM 724 C CA . VAL A 1 98 ? 5.303 12.355 -6.626 1.00 94.75 98 VAL A CA 1
ATOM 725 C C . VAL A 1 98 ? 4.464 13.471 -5.973 1.00 94.75 98 VAL A C 1
ATOM 727 O O . VAL A 1 98 ? 5.025 14.272 -5.214 1.00 94.75 98 VAL A O 1
ATOM 730 N N . PRO A 1 99 ? 3.148 13.574 -6.235 1.00 93.06 99 PRO A N 1
ATOM 731 C CA . PRO A 1 99 ? 2.291 14.540 -5.557 1.00 93.06 99 PRO A CA 1
ATOM 732 C C . PRO A 1 99 ? 2.110 14.171 -4.070 1.00 93.06 99 PRO A C 1
ATOM 734 O O . PRO A 1 99 ? 2.125 12.995 -3.710 1.00 93.06 99 PRO A O 1
ATOM 737 N N . PRO A 1 100 ? 1.904 15.149 -3.170 1.00 91.62 100 PRO A N 1
ATOM 738 C CA . PRO A 1 100 ? 1.673 14.858 -1.760 1.00 91.62 100 PRO A CA 1
ATOM 739 C C . PRO A 1 100 ? 0.295 14.212 -1.543 1.00 91.62 100 PRO A C 1
ATOM 741 O O . PRO A 1 100 ? -0.740 14.828 -1.795 1.00 91.62 100 PRO A O 1
ATOM 744 N N . HIS A 1 101 ? 0.279 12.991 -1.007 1.00 90.94 101 HIS A N 1
ATOM 745 C CA . HIS A 1 101 ? -0.943 12.286 -0.608 1.00 90.94 101 HIS A CA 1
ATOM 746 C C . HIS A 1 101 ? -1.322 12.627 0.836 1.00 90.94 101 HIS A C 1
ATOM 748 O O . HIS A 1 101 ? -0.985 11.906 1.774 1.00 90.94 101 HIS A O 1
ATOM 754 N N . THR A 1 102 ? -1.989 13.764 1.029 1.00 91.00 102 THR A N 1
ATOM 755 C CA . THR A 1 102 ? -2.415 14.217 2.358 1.00 91.00 102 THR A CA 1
ATOM 756 C C . THR A 1 102 ? -3.699 13.525 2.822 1.00 91.00 102 THR A C 1
ATOM 758 O O . THR A 1 102 ? -4.653 13.352 2.061 1.00 91.00 102 THR A O 1
ATOM 761 N N . THR A 1 103 ? -3.738 13.141 4.100 1.00 91.88 103 THR A N 1
ATOM 762 C CA . THR A 1 103 ? -4.968 12.701 4.773 1.00 91.88 103 THR A CA 1
ATOM 763 C C . THR A 1 103 ? -5.833 13.913 5.140 1.00 91.88 103 THR A C 1
ATOM 765 O O . THR A 1 103 ? -5.393 15.061 5.059 1.00 91.88 103 THR A O 1
ATOM 768 N N . ASN A 1 104 ? -7.082 13.674 5.546 1.00 93.50 104 ASN A N 1
ATOM 769 C CA . ASN A 1 104 ? -7.950 14.716 6.105 1.00 93.50 104 ASN A CA 1
ATOM 770 C C . ASN A 1 104 ? -7.816 14.890 7.628 1.00 93.50 104 ASN A C 1
ATOM 772 O O . ASN A 1 104 ? -8.430 15.799 8.179 1.00 93.50 104 ASN A O 1
ATOM 776 N N . GLY A 1 105 ? -7.022 14.048 8.295 1.00 93.56 105 GLY A N 1
ATOM 777 C CA . GLY A 1 105 ? -6.811 14.084 9.742 1.00 93.56 105 GLY A CA 1
ATOM 778 C C . GLY A 1 105 ? -7.814 13.281 10.580 1.00 93.56 105 GLY A C 1
ATOM 779 O O . GLY A 1 105 ? -7.688 13.289 11.800 1.00 93.56 105 GLY A O 1
ATOM 780 N N . ASP A 1 106 ? -8.795 12.588 9.980 1.00 94.31 106 ASP A N 1
ATOM 781 C CA . ASP A 1 106 ? -9.830 11.858 10.741 1.00 94.31 106 ASP A CA 1
ATOM 782 C C . ASP A 1 106 ? -9.243 10.728 11.611 1.00 94.31 106 ASP A C 1
ATOM 784 O O . ASP A 1 106 ? -9.740 10.472 12.709 1.00 94.31 106 ASP A O 1
ATOM 788 N N . GLU A 1 107 ? -8.183 10.050 11.150 1.00 93.25 107 GLU A N 1
ATOM 789 C CA . GLU A 1 107 ? -7.542 8.969 11.914 1.00 93.25 107 GLU A CA 1
ATOM 790 C C . GLU A 1 107 ? -6.829 9.511 13.158 1.00 93.25 107 GLU A C 1
ATOM 792 O O . GLU A 1 107 ? -6.832 8.866 14.205 1.00 93.25 107 GLU A O 1
ATOM 797 N N . GLU A 1 108 ? -6.229 10.695 13.073 1.00 93.38 108 GLU A N 1
ATOM 798 C CA . GLU A 1 108 ? -5.557 11.366 14.182 1.00 93.38 108 GLU A CA 1
ATOM 799 C C . GLU A 1 108 ? -6.557 12.041 15.133 1.00 93.38 108 GLU A C 1
ATOM 801 O O . GLU A 1 108 ? -6.389 11.966 16.352 1.00 93.38 108 GLU A O 1
ATOM 806 N N . LEU A 1 109 ? -7.609 12.660 14.583 1.00 95.06 109 LEU A N 1
ATOM 807 C CA . LEU A 1 109 ? -8.641 13.393 15.320 1.00 95.06 109 LEU A CA 1
ATOM 808 C C . LEU A 1 109 ? -9.487 12.480 16.212 1.00 95.06 109 LEU A C 1
ATOM 810 O O . LEU A 1 109 ? -9.798 12.858 17.341 1.00 95.06 109 LEU A O 1
ATOM 814 N N . TYR A 1 110 ? -9.848 11.290 15.724 1.00 93.56 110 TYR A N 1
ATOM 815 C CA . TYR A 1 110 ? -10.731 10.362 16.427 1.00 93.56 110 TYR A CA 1
ATOM 816 C C . TYR A 1 110 ? -9.932 9.254 17.142 1.00 93.56 110 TYR A C 1
ATOM 818 O O . TYR A 1 110 ? -9.372 8.360 16.492 1.00 93.56 110 TYR A O 1
ATOM 826 N N . PRO A 1 111 ? -9.848 9.252 18.494 1.00 93.62 111 PRO A N 1
ATOM 827 C CA . PRO A 1 111 ? -9.064 8.253 19.228 1.00 93.62 111 PRO A CA 1
ATOM 828 C C . PRO A 1 111 ? -9.589 6.825 19.046 1.00 93.62 111 PRO A C 1
ATOM 830 O O . PRO A 1 111 ? -8.797 5.887 19.030 1.00 93.62 111 PRO A O 1
ATOM 833 N N . ASP A 1 112 ? -10.902 6.680 18.851 1.00 92.44 112 ASP A N 1
ATOM 834 C CA . ASP A 1 112 ? -11.618 5.419 18.625 1.00 92.44 112 ASP A CA 1
ATOM 835 C C . ASP A 1 112 ? -11.538 4.894 17.177 1.00 92.44 112 ASP A C 1
ATOM 837 O O . ASP A 1 112 ? -12.030 3.803 16.890 1.00 92.44 112 ASP A O 1
ATOM 841 N N . LYS A 1 113 ? -10.919 5.661 16.264 1.00 94.06 113 LYS A N 1
ATOM 842 C CA . LYS A 1 113 ? -10.775 5.355 14.827 1.00 94.06 113 LYS A CA 1
ATOM 843 C C . LYS A 1 113 ? -12.107 5.157 14.090 1.00 94.06 113 LYS A C 1
ATOM 845 O O . LYS A 1 113 ? -12.132 4.552 13.019 1.00 94.06 113 LYS A O 1
ATOM 850 N N . SER A 1 114 ? -13.199 5.716 14.614 1.00 91.38 114 SER A N 1
ATOM 851 C CA . SER A 1 114 ? -14.542 5.666 14.011 1.00 91.38 114 SER A CA 1
ATOM 852 C C . SER A 1 114 ? -14.623 6.324 12.621 1.00 91.38 114 SER A C 1
ATOM 854 O O . SER A 1 114 ? -15.421 5.901 11.781 1.00 91.38 114 SER A O 1
ATOM 856 N N . GLY A 1 115 ? -13.760 7.308 12.338 1.00 90.69 115 GLY A N 1
ATOM 857 C CA . GLY A 1 115 ? -13.602 7.927 11.015 1.00 90.69 115 GLY A CA 1
ATOM 858 C C . GLY A 1 115 ? -12.850 7.073 9.979 1.00 90.69 115 GLY A C 1
ATOM 859 O O . GLY A 1 115 ? -12.891 7.382 8.786 1.00 90.69 115 GLY A O 1
ATOM 860 N N . THR A 1 116 ? -12.187 5.987 10.392 1.00 93.38 116 THR A N 1
ATOM 861 C CA . THR A 1 116 ? -11.263 5.214 9.545 1.00 93.38 116 THR A CA 1
ATOM 862 C C . THR A 1 116 ? -11.852 3.866 9.115 1.00 93.38 116 THR A C 1
ATOM 864 O O . THR A 1 116 ? -12.689 3.263 9.786 1.00 93.38 116 THR A O 1
ATOM 867 N N . TYR A 1 117 ? -11.402 3.342 7.969 1.00 93.81 117 TYR A N 1
ATOM 868 C CA . TYR A 1 117 ? -11.774 1.996 7.530 1.00 93.81 117 TYR A CA 1
ATOM 869 C C . TYR A 1 117 ? -11.285 0.929 8.525 1.00 93.81 117 TYR A C 1
ATOM 871 O O . TYR A 1 117 ? -10.086 0.717 8.687 1.00 93.81 117 TYR A O 1
ATOM 879 N N . SER A 1 118 ? -12.230 0.211 9.133 1.00 94.06 118 SER A N 1
ATOM 880 C CA . SER A 1 118 ? -11.973 -0.878 10.086 1.00 9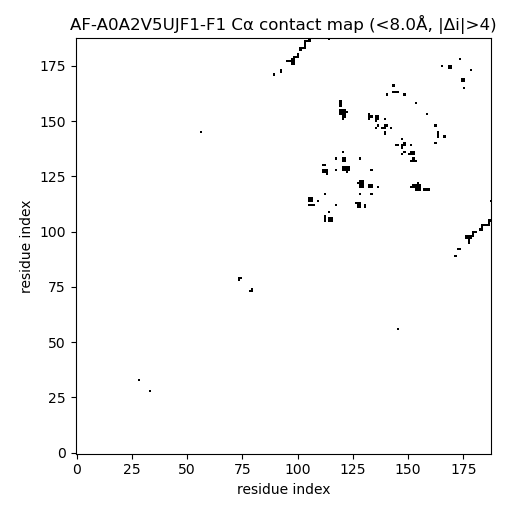4.06 118 SER A CA 1
ATOM 881 C C . SER A 1 118 ? -12.731 -2.174 9.754 1.00 94.06 118 SER A C 1
ATOM 883 O O . SER A 1 118 ? -12.770 -3.114 10.549 1.00 94.06 118 SER A O 1
ATOM 885 N N . LYS A 1 119 ? -13.366 -2.264 8.578 1.00 93.06 119 LYS A N 1
ATOM 886 C CA . LYS A 1 119 ? -14.236 -3.398 8.232 1.00 93.06 119 LYS A CA 1
ATOM 887 C C . LYS A 1 119 ? -13.439 -4.706 8.166 1.00 93.06 119 LYS A C 1
ATOM 889 O O . LYS A 1 119 ? -12.438 -4.800 7.466 1.00 93.06 119 LYS A O 1
ATOM 894 N N . GLY A 1 120 ? -13.920 -5.730 8.870 1.00 92.38 120 GLY A N 1
ATOM 895 C CA . GLY A 1 120 ? -13.256 -7.036 8.977 1.00 92.38 120 GLY A CA 1
ATOM 896 C C . GLY A 1 120 ? -12.239 -7.129 10.120 1.00 92.38 120 GLY A C 1
ATOM 897 O O . GLY A 1 120 ? -11.957 -8.235 10.569 1.00 92.38 120 GLY A O 1
ATOM 898 N N . ILE A 1 121 ? -11.765 -5.998 10.651 1.00 95.62 121 ILE A N 1
ATOM 899 C CA . ILE A 1 121 ? -10.976 -5.939 11.890 1.00 95.62 121 ILE A CA 1
ATOM 900 C C . ILE A 1 121 ? -11.899 -6.221 13.082 1.00 95.62 121 ILE A C 1
ATOM 902 O O . ILE A 1 121 ? -13.100 -5.935 13.013 1.00 95.62 121 ILE A O 1
ATOM 906 N N . LEU A 1 122 ? -11.362 -6.799 14.159 1.00 96.06 122 LEU A N 1
ATOM 907 C CA . LEU A 1 122 ? -12.112 -7.032 15.396 1.00 96.06 122 LEU A CA 1
ATOM 908 C C . LEU A 1 122 ? -12.715 -5.721 15.935 1.00 96.06 122 LEU A C 1
ATOM 910 O O . LEU A 1 122 ? -12.052 -4.686 15.965 1.00 96.06 122 LEU A O 1
ATOM 914 N N . GLN A 1 123 ? -13.983 -5.775 16.339 1.00 95.31 123 GLN A N 1
ATOM 915 C CA . GLN A 1 123 ? -14.746 -4.642 16.865 1.00 95.31 123 GLN A CA 1
ATOM 916 C C . GLN A 1 123 ? -15.093 -4.906 18.330 1.00 95.31 123 GLN A C 1
ATOM 918 O O . GLN A 1 123 ? -15.494 -6.023 18.659 1.00 95.31 123 GLN A O 1
ATOM 923 N N . ASP A 1 124 ? -15.003 -3.879 19.174 1.00 94.38 124 ASP A N 1
ATOM 924 C CA . ASP A 1 124 ? -15.472 -3.936 20.567 1.00 94.38 124 ASP A CA 1
ATOM 925 C C . ASP A 1 124 ? -16.970 -3.590 20.674 1.00 94.38 124 ASP A C 1
ATOM 927 O O . ASP A 1 124 ? -17.640 -3.964 21.636 1.00 94.38 124 ASP A O 1
ATOM 931 N N . GLY A 1 125 ? -17.523 -2.899 19.670 1.00 89.50 125 GLY A N 1
ATOM 932 C CA . GLY A 1 125 ? -18.931 -2.510 19.627 1.00 89.50 125 GLY A CA 1
ATOM 933 C C . GLY A 1 125 ? -19.412 -2.119 18.229 1.00 89.50 125 GLY A C 1
ATOM 934 O O . GLY A 1 125 ? -18.689 -2.218 17.239 1.00 89.50 125 GLY A O 1
ATOM 935 N N . ILE A 1 126 ? -20.663 -1.661 18.130 1.00 86.50 126 ILE A N 1
ATOM 936 C CA . ILE A 1 126 ? -21.231 -1.194 16.857 1.00 86.50 126 ILE A CA 1
ATOM 937 C C . ILE A 1 126 ? -20.515 0.097 16.441 1.00 86.50 126 ILE A C 1
ATOM 939 O O . ILE A 1 126 ? -20.704 1.137 17.063 1.00 86.50 126 ILE A O 1
ATOM 943 N N . GLY A 1 127 ? -19.706 0.021 15.381 1.00 83.44 127 GLY A N 1
ATOM 944 C CA . GLY A 1 127 ? -18.937 1.158 14.861 1.00 83.44 127 GLY A CA 1
ATOM 945 C C . GLY A 1 127 ? -17.660 1.491 15.642 1.00 83.44 127 GLY A C 1
ATOM 946 O O . GLY A 1 127 ? -17.019 2.485 15.316 1.00 83.44 127 GLY A O 1
ATOM 947 N N . LEU A 1 128 ? -17.282 0.674 16.632 1.00 92.50 128 LEU A N 1
ATOM 948 C CA . LEU A 1 128 ? -16.091 0.873 17.461 1.00 92.50 128 LEU A CA 1
ATOM 949 C C . LEU A 1 128 ? -15.112 -0.285 17.256 1.00 92.50 128 LEU A C 1
ATOM 951 O O . LEU A 1 128 ? -15.375 -1.420 17.670 1.00 92.50 128 LEU A O 1
ATOM 955 N N . VAL A 1 129 ? -13.978 0.010 16.619 1.00 96.25 129 VAL A N 1
ATOM 956 C CA . VAL A 1 129 ? -12.917 -0.972 16.369 1.00 96.25 129 VAL A CA 1
ATOM 957 C C . VAL A 1 129 ? -12.118 -1.232 17.643 1.00 96.25 129 VAL A C 1
ATOM 959 O O . VAL A 1 129 ? -11.835 -0.314 18.410 1.00 96.25 129 VAL A O 1
ATOM 962 N N . ASN A 1 130 ? -11.702 -2.481 17.850 1.00 97.12 130 ASN A N 1
ATOM 963 C CA . ASN A 1 130 ? -10.748 -2.791 18.903 1.00 97.12 130 ASN A CA 1
ATOM 964 C C . ASN A 1 130 ? -9.392 -2.150 18.570 1.00 97.12 130 ASN A C 1
ATOM 966 O O . ASN A 1 130 ? -8.783 -2.469 17.545 1.00 97.12 130 ASN A O 1
ATOM 970 N N . LEU A 1 131 ? -8.900 -1.252 19.427 1.00 96.44 131 LEU A N 1
ATOM 971 C CA . LEU A 1 131 ? -7.700 -0.458 19.131 1.00 96.44 131 LEU A CA 1
ATOM 972 C C . LEU A 1 131 ? -6.427 -1.308 18.985 1.00 96.44 131 LEU A C 1
ATOM 974 O O . LEU A 1 131 ? -5.575 -0.992 18.155 1.00 96.44 131 LEU A O 1
ATOM 978 N N . ALA A 1 132 ? -6.309 -2.417 19.724 1.00 96.88 132 ALA A N 1
ATOM 979 C CA . ALA A 1 132 ? -5.179 -3.334 19.576 1.00 96.88 132 ALA A CA 1
ATOM 980 C C . ALA A 1 132 ? -5.232 -4.073 18.226 1.00 96.88 132 ALA A C 1
ATOM 982 O O . ALA A 1 132 ? -4.220 -4.170 17.530 1.00 96.88 132 ALA A O 1
ATOM 983 N N . ALA A 1 133 ? -6.418 -4.518 17.802 1.00 96.50 133 ALA A N 1
ATOM 984 C CA . ALA A 1 133 ? -6.619 -5.106 16.481 1.00 96.50 133 ALA A CA 1
ATOM 985 C C . ALA A 1 133 ? -6.359 -4.095 15.351 1.00 96.50 133 ALA A C 1
ATOM 987 O O . ALA A 1 133 ? -5.660 -4.415 14.388 1.00 96.50 133 ALA A O 1
ATOM 988 N N . PHE A 1 134 ? -6.829 -2.852 15.494 1.00 96.81 134 PHE A N 1
ATOM 989 C CA . PHE A 1 134 ? -6.534 -1.773 14.548 1.00 96.81 134 PHE A CA 1
ATOM 990 C C . PHE A 1 134 ? -5.025 -1.507 14.433 1.00 96.81 134 PHE A C 1
ATOM 992 O O . PHE A 1 134 ? -4.517 -1.350 13.324 1.00 96.81 134 PHE A O 1
ATOM 999 N N . GLN A 1 135 ? -4.277 -1.554 15.541 1.00 96.81 135 GLN A N 1
ATOM 1000 C CA . GLN A 1 135 ? -2.820 -1.420 15.499 1.00 96.81 135 GLN A CA 1
ATOM 1001 C C . GLN A 1 135 ? -2.153 -2.541 14.682 1.00 96.81 135 GLN A C 1
ATOM 1003 O O . GLN A 1 135 ? -1.230 -2.254 13.920 1.00 96.81 135 GLN A O 1
ATOM 1008 N N . THR A 1 136 ? -2.631 -3.793 14.758 1.00 96.69 136 THR A N 1
ATOM 1009 C CA . THR A 1 136 ? -2.100 -4.878 13.900 1.00 96.69 136 THR A CA 1
ATOM 1010 C C . THR A 1 136 ? -2.329 -4.595 12.413 1.00 96.69 136 THR A C 1
ATOM 1012 O O . THR A 1 136 ? -1.420 -4.771 11.606 1.00 96.69 136 THR A O 1
ATOM 1015 N N . PHE A 1 137 ? -3.495 -4.048 12.055 1.00 95.88 137 PHE A N 1
ATOM 1016 C CA . PHE A 1 137 ? -3.812 -3.643 10.684 1.00 95.88 137 PHE A CA 1
ATOM 1017 C C . PHE A 1 137 ? -2.933 -2.482 10.192 1.00 95.88 137 PHE A C 1
ATOM 1019 O O . PHE A 1 137 ? -2.419 -2.530 9.074 1.00 95.88 137 PHE A O 1
ATOM 1026 N N . ARG A 1 138 ? -2.685 -1.465 11.029 1.00 95.44 138 ARG A N 1
ATOM 1027 C CA . ARG A 1 138 ? -1.779 -0.355 10.679 1.00 95.44 138 ARG A CA 1
ATOM 1028 C C . ARG A 1 138 ? -0.329 -0.812 10.539 1.00 95.44 138 ARG A C 1
ATOM 1030 O O . ARG A 1 138 ? 0.342 -0.369 9.610 1.00 95.44 138 ARG A O 1
ATOM 1037 N N . ASN A 1 139 ? 0.128 -1.738 11.382 1.00 96.00 139 ASN A N 1
ATOM 1038 C CA . ASN A 1 139 ? 1.452 -2.345 11.250 1.00 96.00 139 ASN A CA 1
ATOM 1039 C C . ASN A 1 139 ? 1.604 -3.075 9.902 1.00 96.00 139 ASN A C 1
ATOM 1041 O O . ASN A 1 139 ? 2.597 -2.850 9.214 1.00 96.00 139 ASN A O 1
ATOM 1045 N N . ALA A 1 140 ? 0.602 -3.862 9.489 1.00 95.00 140 ALA A N 1
ATOM 1046 C CA . ALA A 1 140 ? 0.601 -4.570 8.205 1.00 95.00 140 ALA A CA 1
ATOM 1047 C C . ALA A 1 140 ? 0.588 -3.626 6.985 1.00 95.00 140 ALA A C 1
ATOM 1049 O O . ALA A 1 140 ? 1.344 -3.831 6.036 1.00 95.00 140 ALA A O 1
ATOM 1050 N N . ILE A 1 141 ? -0.205 -2.545 7.024 1.00 93.94 141 ILE A N 1
ATOM 1051 C CA . ILE A 1 141 ? -0.185 -1.500 5.979 1.00 93.94 141 ILE A CA 1
ATOM 1052 C C . ILE A 1 141 ? 1.213 -0.880 5.857 1.00 93.94 141 ILE A C 1
ATOM 1054 O O . ILE A 1 141 ? 1.731 -0.726 4.748 1.00 93.94 141 ILE A O 1
ATOM 1058 N N . ASN A 1 142 ? 1.824 -0.532 6.994 1.00 93.75 142 ASN A N 1
ATOM 1059 C CA . ASN A 1 1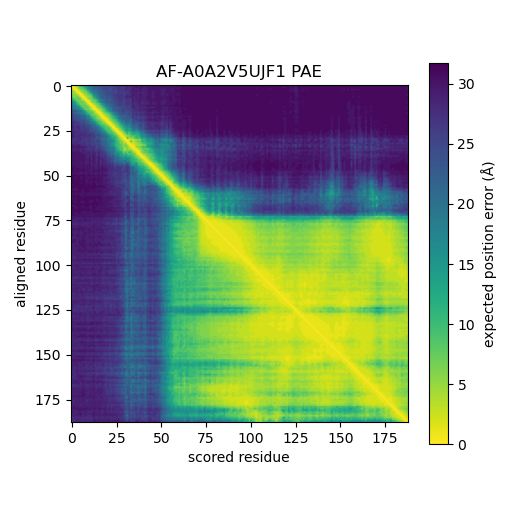42 ? 3.113 0.154 7.031 1.00 93.75 142 ASN A CA 1
ATOM 1060 C C . ASN A 1 142 ? 4.263 -0.747 6.556 1.00 93.75 142 ASN A C 1
ATOM 1062 O O . ASN A 1 142 ? 5.113 -0.283 5.795 1.00 93.75 142 ASN A O 1
ATOM 1066 N N . SER A 1 143 ? 4.282 -2.022 6.959 1.00 93.62 143 SER A N 1
ATOM 1067 C CA . SER A 1 143 ? 5.302 -2.980 6.516 1.00 93.62 143 SER A CA 1
ATOM 1068 C C . SER A 1 143 ? 5.123 -3.388 5.051 1.00 93.62 143 SER A C 1
ATOM 1070 O O . SER A 1 143 ? 6.108 -3.619 4.351 1.00 93.62 143 SER A O 1
ATOM 1072 N N . GLY A 1 144 ? 3.875 -3.458 4.571 1.00 91.31 144 GLY A N 1
ATOM 1073 C CA . GLY A 1 144 ? 3.546 -3.907 3.221 1.00 91.31 144 GLY A CA 1
ATOM 1074 C C . GLY A 1 144 ? 3.889 -5.377 2.958 1.00 91.31 144 GLY A C 1
ATOM 1075 O O . GLY A 1 144 ? 4.014 -5.765 1.796 1.00 91.31 144 GLY A O 1
ATOM 1076 N N . THR A 1 145 ? 4.068 -6.201 3.999 1.00 91.56 145 THR A N 1
ATOM 1077 C CA . THR A 1 145 ? 4.363 -7.634 3.833 1.00 91.56 145 THR A CA 1
ATOM 1078 C C . THR A 1 145 ? 3.095 -8.477 3.887 1.00 91.56 145 THR A C 1
ATOM 1080 O O . THR A 1 145 ? 2.158 -8.189 4.631 1.00 91.56 145 THR A O 1
ATOM 1083 N N . PHE A 1 146 ? 3.066 -9.567 3.118 1.00 90.69 146 PHE A N 1
ATOM 1084 C CA . PHE A 1 146 ? 1.948 -10.510 3.157 1.00 90.69 146 PHE A CA 1
ATOM 1085 C C . PHE A 1 146 ? 1.787 -11.159 4.537 1.00 90.69 146 PHE A C 1
ATOM 1087 O O . PHE A 1 146 ? 0.673 -11.284 5.035 1.00 90.69 146 PHE A O 1
ATOM 1094 N N . GLN A 1 147 ? 2.902 -11.516 5.178 1.00 92.38 147 GLN A N 1
ATOM 1095 C CA . GLN A 1 147 ? 2.884 -12.203 6.464 1.00 92.38 147 GLN A CA 1
ATOM 1096 C C . GLN A 1 147 ? 2.309 -11.333 7.588 1.00 92.38 147 GLN A C 1
ATOM 1098 O O . GLN A 1 147 ? 1.607 -11.854 8.450 1.00 92.38 147 GLN A O 1
ATOM 1103 N N . ASP A 1 148 ? 2.527 -10.016 7.564 1.00 92.62 148 ASP A N 1
ATOM 1104 C CA . ASP A 1 148 ? 1.897 -9.127 8.544 1.00 92.62 148 ASP A CA 1
ATOM 1105 C C . ASP A 1 148 ? 0.389 -8.984 8.305 1.00 92.62 148 ASP A C 1
ATOM 1107 O O . ASP A 1 148 ? -0.362 -8.889 9.273 1.00 92.62 148 ASP A O 1
ATOM 1111 N N . PHE A 1 149 ? -0.076 -9.046 7.049 1.00 92.62 149 PHE A N 1
ATOM 1112 C CA . PHE A 1 149 ? -1.510 -9.080 6.732 1.00 92.62 149 PHE A CA 1
ATOM 1113 C C . PHE A 1 149 ? -2.205 -10.370 7.192 1.00 92.62 149 PHE A C 1
ATOM 1115 O O . PHE A 1 149 ? -3.339 -10.297 7.666 1.00 92.62 149 PHE A O 1
ATOM 1122 N N . GLU A 1 150 ? -1.528 -11.519 7.135 1.00 92.50 150 GLU A N 1
ATOM 1123 C CA . GLU A 1 150 ? -2.024 -12.783 7.709 1.00 92.50 150 GLU A CA 1
ATOM 1124 C C . GLU A 1 150 ? -2.091 -12.746 9.252 1.00 92.50 150 GLU A C 1
ATOM 1126 O O . GLU A 1 150 ? -2.903 -13.444 9.855 1.00 92.50 150 GLU A O 1
ATOM 1131 N N . ASN A 1 151 ? -1.287 -11.892 9.900 1.00 93.31 151 ASN A N 1
ATOM 1132 C CA . ASN A 1 151 ? -1.270 -11.702 11.356 1.00 93.31 151 ASN A CA 1
ATOM 1133 C C . ASN A 1 151 ? -2.289 -10.655 11.869 1.00 93.31 151 ASN A C 1
ATOM 1135 O O . ASN A 1 151 ? -2.341 -10.390 13.073 1.00 93.31 151 ASN A O 1
ATOM 1139 N N . VAL A 1 152 ? -3.091 -10.033 10.995 1.00 95.31 152 VAL A N 1
ATOM 1140 C CA . VAL A 1 152 ? -4.078 -9.013 11.398 1.00 95.31 152 VAL A CA 1
ATOM 1141 C C . VAL A 1 152 ? -5.233 -9.642 12.180 1.00 95.31 152 VAL A C 1
ATOM 1143 O O . VAL A 1 152 ? -5.883 -10.584 11.726 1.00 95.31 152 VAL A O 1
ATOM 1146 N N . ILE A 1 153 ? -5.557 -9.065 13.341 1.00 96.12 153 ILE A N 1
ATOM 1147 C CA . ILE A 1 153 ? -6.649 -9.548 14.194 1.00 96.12 153 ILE A CA 1
ATOM 1148 C C . ILE A 1 153 ? -8.004 -9.204 13.552 1.00 96.12 153 ILE A C 1
ATOM 1150 O O . ILE A 1 153 ? -8.470 -8.059 13.571 1.00 96.12 153 ILE A O 1
ATOM 1154 N N . THR A 1 154 ? -8.658 -10.219 12.989 1.00 95.25 154 THR A N 1
ATOM 1155 C CA . THR A 1 154 ? -9.958 -10.097 12.316 1.00 95.25 154 THR A CA 1
ATOM 1156 C C . THR A 1 154 ? -11.135 -10.400 13.248 1.00 95.25 154 THR A C 1
ATOM 1158 O O . THR A 1 154 ? -11.041 -11.188 14.184 1.00 95.25 154 THR A O 1
ATOM 1161 N N . GLY A 1 155 ? -12.279 -9.766 12.980 1.00 92.44 155 GLY A N 1
ATOM 1162 C CA . GLY A 1 155 ? -13.528 -9.944 13.733 1.00 92.44 155 GLY A CA 1
ATOM 1163 C C . GLY A 1 155 ? -14.438 -11.059 13.206 1.00 92.44 155 GLY A C 1
ATOM 1164 O O . GLY A 1 155 ? -15.601 -11.137 13.595 1.00 92.44 155 GLY A O 1
ATOM 1165 N N . GLY A 1 156 ? -13.968 -11.877 12.262 1.00 90.94 156 GLY A N 1
ATOM 1166 C CA . GLY A 1 156 ? -14.768 -12.920 11.622 1.00 90.94 156 GLY A CA 1
ATOM 1167 C C . GLY A 1 156 ? -14.087 -13.527 10.389 1.00 90.94 156 GLY A C 1
ATOM 1168 O O . GLY A 1 156 ? -12.988 -13.122 10.028 1.00 90.94 156 GLY A O 1
ATOM 1169 N N . PRO A 1 157 ? -14.744 -14.467 9.686 1.00 90.25 157 PRO A N 1
ATOM 1170 C CA . PRO A 1 157 ? -14.117 -15.325 8.671 1.00 90.25 157 PRO A CA 1
ATOM 1171 C C . PRO A 1 157 ? -13.880 -14.645 7.306 1.00 90.25 157 PRO A C 1
ATOM 1173 O O . PRO A 1 157 ? -13.790 -15.326 6.287 1.00 90.25 157 PRO A O 1
ATOM 1176 N N . ARG A 1 158 ? -13.861 -13.307 7.239 1.00 88.88 158 ARG A N 1
ATOM 1177 C CA . ARG A 1 158 ? -13.681 -12.551 5.988 1.00 88.88 158 ARG A CA 1
ATOM 1178 C C . ARG A 1 158 ? -12.318 -11.873 5.9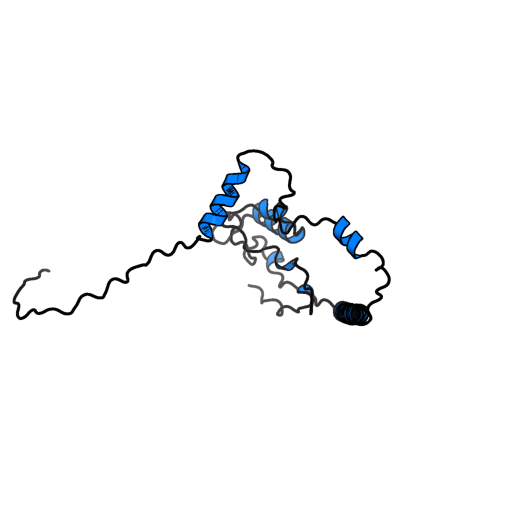71 1.00 88.88 158 ARG A C 1
ATOM 1180 O O . ARG A 1 158 ? -11.982 -11.147 6.899 1.00 88.88 158 ARG A O 1
ATOM 1187 N N . THR A 1 159 ? -11.586 -12.076 4.883 1.00 88.00 159 THR A N 1
ATOM 1188 C CA . THR A 1 159 ? -10.262 -11.501 4.638 1.00 88.00 159 THR A CA 1
ATOM 1189 C C . THR A 1 159 ? -10.342 -10.104 4.015 1.00 88.00 159 THR A C 1
ATOM 1191 O O . THR A 1 159 ? -11.386 -9.689 3.500 1.00 88.00 159 THR A O 1
ATOM 1194 N N . GLN A 1 160 ? -9.221 -9.378 4.047 1.00 90.75 160 GLN A N 1
ATOM 1195 C CA . GLN A 1 160 ? -9.055 -8.129 3.302 1.00 90.75 160 GLN A CA 1
ATOM 1196 C C . GLN A 1 160 ? -8.842 -8.425 1.811 1.00 90.75 160 GLN A C 1
ATOM 1198 O O . GLN A 1 160 ? -8.111 -9.346 1.449 1.00 90.75 160 GLN A O 1
ATOM 1203 N N . ASN A 1 161 ? -9.479 -7.650 0.930 1.00 91.25 161 ASN A N 1
ATOM 1204 C CA . ASN A 1 161 ? -9.420 -7.890 -0.513 1.00 91.25 161 ASN A CA 1
ATOM 1205 C C . ASN A 1 161 ? -8.279 -7.095 -1.165 1.00 91.25 161 ASN A C 1
ATOM 1207 O O . ASN A 1 161 ? -8.412 -5.891 -1.365 1.00 91.25 161 ASN A O 1
ATOM 1211 N N . GLY A 1 162 ? -7.184 -7.777 -1.509 1.00 89.94 162 GLY A N 1
ATOM 1212 C CA . GLY A 1 162 ? -6.041 -7.190 -2.220 1.00 89.94 162 GLY A CA 1
ATOM 1213 C C . GLY A 1 162 ? -5.332 -6.026 -1.505 1.00 89.94 162 GLY A C 1
ATOM 1214 O O . GLY A 1 162 ? -5.017 -5.047 -2.178 1.00 89.94 162 GLY A O 1
ATOM 1215 N N . PRO A 1 163 ? -5.039 -6.097 -0.188 1.00 90.88 163 PRO A N 1
ATOM 1216 C CA . PRO A 1 163 ? -4.493 -4.967 0.579 1.00 90.88 163 PRO A CA 1
ATOM 1217 C C . PRO A 1 163 ? -3.053 -4.559 0.208 1.00 90.88 163 PRO A C 1
ATOM 1219 O O . PRO A 1 163 ? -2.541 -3.597 0.766 1.00 90.88 163 PRO A O 1
ATOM 1222 N N . LEU A 1 164 ? -2.406 -5.293 -0.705 1.00 91.69 164 LEU A N 1
ATOM 1223 C CA . LEU A 1 164 ? -1.060 -5.036 -1.236 1.00 91.69 164 LEU A CA 1
ATOM 1224 C C . LEU A 1 164 ? -1.068 -4.706 -2.742 1.00 91.69 164 LEU A C 1
ATOM 1226 O O . LEU A 1 164 ? -0.025 -4.747 -3.392 1.00 91.69 164 LEU A O 1
ATOM 1230 N N . GLY A 1 165 ? -2.244 -4.449 -3.331 1.00 89.25 165 GLY A N 1
ATOM 1231 C CA . GLY A 1 165 ? -2.381 -4.190 -4.771 1.00 89.25 165 GLY A CA 1
ATOM 1232 C C . GLY A 1 165 ? -1.696 -2.903 -5.249 1.00 89.25 165 GLY A C 1
ATOM 1233 O O . GLY A 1 165 ? -1.387 -2.783 -6.429 1.00 89.25 165 GLY A O 1
ATOM 1234 N N . ASP A 1 166 ? -1.427 -1.976 -4.331 1.00 87.12 166 ASP A N 1
ATOM 1235 C CA . ASP A 1 166 ? -0.689 -0.723 -4.521 1.00 87.12 166 ASP A CA 1
ATOM 1236 C C . ASP A 1 166 ? 0.836 -0.913 -4.594 1.00 87.12 166 ASP A C 1
ATOM 1238 O O . ASP A 1 166 ? 1.538 -0.052 -5.113 1.00 87.12 166 ASP A O 1
ATOM 1242 N N . ARG A 1 167 ? 1.371 -2.039 -4.099 1.00 88.69 167 ARG A N 1
ATOM 1243 C CA . ARG A 1 167 ? 2.821 -2.313 -4.061 1.00 88.69 167 ARG A CA 1
ATOM 1244 C C . ARG A 1 167 ? 3.386 -2.877 -5.375 1.00 88.69 167 ARG A C 1
ATOM 1246 O O . ARG A 1 167 ? 4.567 -3.222 -5.434 1.00 88.69 167 ARG A O 1
ATOM 1253 N N . ALA A 1 168 ? 2.558 -3.020 -6.409 1.00 90.06 168 ALA A N 1
ATOM 1254 C CA . ALA A 1 168 ? 2.956 -3.543 -7.712 1.00 90.06 168 ALA A CA 1
ATOM 1255 C C . ALA A 1 168 ? 3.457 -2.425 -8.643 1.00 90.06 168 ALA A C 1
ATOM 1257 O O . ALA A 1 168 ? 2.757 -1.444 -8.872 1.00 90.06 168 ALA A O 1
ATOM 1258 N N . PHE A 1 169 ? 4.637 -2.612 -9.239 1.00 91.31 169 PHE A N 1
ATOM 1259 C CA . PHE A 1 169 ? 5.197 -1.667 -10.210 1.00 91.31 169 PHE A CA 1
ATOM 1260 C C . PHE A 1 169 ? 4.484 -1.749 -11.565 1.00 91.31 169 PHE A C 1
ATOM 1262 O O . PHE A 1 169 ? 4.302 -2.841 -12.114 1.00 91.31 169 PHE A O 1
ATOM 1269 N N . ALA A 1 170 ? 4.177 -0.591 -12.149 1.00 91.12 170 ALA A N 1
ATOM 1270 C CA . ALA A 1 170 ? 3.808 -0.492 -13.557 1.00 91.12 170 ALA A CA 1
ATOM 1271 C C . ALA A 1 170 ? 5.053 -0.665 -14.454 1.00 91.12 170 ALA A C 1
ATOM 1273 O O . ALA A 1 170 ? 6.135 -0.170 -14.141 1.00 91.12 170 ALA A O 1
ATOM 1274 N N . LEU A 1 171 ? 4.916 -1.381 -15.577 1.00 91.44 171 LEU A N 1
ATOM 1275 C CA . LEU A 1 171 ? 5.996 -1.537 -16.571 1.00 91.44 171 LEU A CA 1
ATOM 1276 C C . LEU A 1 171 ? 5.967 -0.460 -17.670 1.00 91.44 171 LEU A C 1
ATOM 1278 O O . LEU A 1 171 ? 6.908 -0.360 -18.458 1.00 91.44 171 LEU A O 1
ATOM 1282 N N . GLU A 1 172 ? 4.883 0.309 -17.738 1.00 90.75 172 GLU A N 1
ATOM 1283 C CA . GLU A 1 172 ? 4.653 1.397 -18.684 1.00 90.75 172 GLU A CA 1
ATOM 1284 C C . GLU A 1 172 ? 3.764 2.469 -18.043 1.00 90.75 172 GLU A C 1
ATOM 1286 O O . GLU A 1 172 ? 2.944 2.157 -17.178 1.00 90.75 172 GLU A O 1
ATOM 1291 N N . GLY A 1 173 ? 3.916 3.718 -18.489 1.00 89.44 173 GLY A N 1
ATOM 1292 C CA . GLY A 1 173 ? 3.225 4.864 -17.899 1.00 89.44 173 GLY A CA 1
ATOM 1293 C C . GLY A 1 173 ? 3.659 5.151 -16.460 1.00 89.44 173 GLY A C 1
ATOM 1294 O O . GLY A 1 173 ? 4.684 4.656 -15.990 1.00 89.44 173 GLY A O 1
ATOM 1295 N N . SER A 1 174 ? 2.864 5.971 -15.781 1.00 91.25 174 SER A N 1
ATOM 1296 C CA . SER A 1 174 ? 3.143 6.420 -14.422 1.00 91.25 174 SER A CA 1
ATOM 1297 C C . SER A 1 174 ? 2.899 5.348 -13.369 1.00 91.25 174 SER A C 1
ATOM 1299 O O . SER A 1 174 ? 1.898 4.629 -13.408 1.00 91.25 174 SER A O 1
ATOM 1301 N N . ASP A 1 175 ? 3.801 5.285 -12.389 1.00 94.38 175 ASP A N 1
ATOM 1302 C CA . ASP A 1 175 ? 3.607 4.477 -11.188 1.00 94.38 175 ASP A CA 1
ATOM 1303 C C . ASP A 1 175 ? 2.360 4.965 -10.418 1.00 94.38 175 ASP A C 1
ATOM 1305 O O . ASP A 1 175 ? 2.092 6.173 -10.416 1.00 94.38 175 ASP A O 1
ATOM 1309 N N . PRO A 1 176 ? 1.585 4.084 -9.753 1.00 91.12 176 PRO A N 1
ATOM 1310 C CA . PRO A 1 176 ? 0.413 4.492 -8.980 1.00 91.12 176 PRO A CA 1
ATOM 1311 C C . PRO A 1 176 ? 0.660 5.644 -7.995 1.00 91.12 176 PRO A C 1
ATOM 1313 O O . PRO A 1 176 ? -0.251 6.447 -7.792 1.00 91.12 176 PRO A O 1
ATOM 1316 N N . VAL A 1 177 ? 1.869 5.785 -7.431 1.00 92.62 177 VAL A N 1
ATOM 1317 C CA . VAL A 1 177 ? 2.190 6.899 -6.515 1.00 92.62 177 VAL A CA 1
ATOM 1318 C C . VAL A 1 177 ? 2.347 8.253 -7.219 1.00 92.62 177 VAL A C 1
ATOM 1320 O O . VAL A 1 177 ? 2.256 9.289 -6.575 1.00 92.62 177 VAL A O 1
ATOM 1323 N N . HIS A 1 178 ? 2.561 8.297 -8.537 1.00 93.56 178 HIS A N 1
ATOM 1324 C CA . HIS A 1 178 ? 2.609 9.557 -9.298 1.00 93.56 178 HIS A CA 1
ATOM 132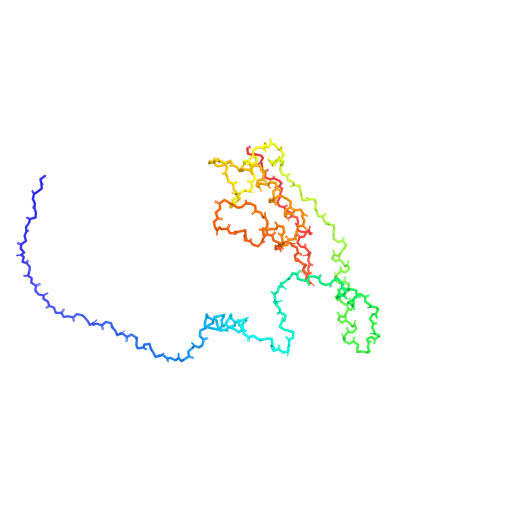5 C C . HIS A 1 178 ? 1.207 10.148 -9.539 1.00 93.56 178 HIS A C 1
ATOM 1327 O O . HIS A 1 178 ? 1.074 11.318 -9.907 1.00 93.56 178 HIS A O 1
ATOM 1333 N N . LEU A 1 179 ? 0.143 9.358 -9.358 1.00 90.81 179 LEU A N 1
ATOM 1334 C CA . LEU A 1 179 ? -1.224 9.763 -9.677 1.00 90.81 179 LEU A CA 1
ATOM 1335 C C . LEU A 1 179 ? -1.853 10.539 -8.517 1.00 90.81 179 LEU A C 1
ATOM 1337 O O . LEU A 1 179 ? -2.187 9.976 -7.476 1.00 90.81 179 LEU A O 1
ATOM 1341 N N . ALA A 1 180 ? -2.071 11.840 -8.713 1.00 87.31 180 ALA A N 1
ATOM 1342 C CA . ALA A 1 180 ? -2.682 12.698 -7.703 1.00 87.31 180 ALA A CA 1
ATOM 1343 C C . ALA A 1 180 ? -4.064 12.182 -7.258 1.00 87.31 180 ALA A C 1
ATOM 1345 O O . ALA A 1 180 ? -4.961 11.930 -8.067 1.00 87.31 180 ALA A O 1
ATOM 1346 N N . THR A 1 181 ? -4.248 12.074 -5.944 1.00 83.81 181 THR A N 1
ATOM 1347 C CA . THR A 1 181 ? -5.536 11.755 -5.327 1.00 83.81 181 THR A CA 1
ATOM 1348 C C . THR A 1 181 ? -6.466 12.971 -5.330 1.00 83.81 181 THR A C 1
ATOM 1350 O O . THR A 1 181 ? -6.029 14.116 -5.449 1.00 83.81 181 THR A O 1
ATOM 1353 N N . GLN A 1 182 ? -7.773 12.736 -5.169 1.00 82.06 182 GLN A N 1
ATOM 1354 C CA . GLN A 1 182 ? -8.730 13.818 -4.902 1.00 82.06 182 GLN A CA 1
ATOM 1355 C C . GLN A 1 182 ? -8.322 14.594 -3.634 1.00 82.06 182 GLN A C 1
ATOM 1357 O O . GLN A 1 182 ? -7.694 13.999 -2.752 1.00 82.06 182 GLN A O 1
ATOM 1362 N N . PRO A 1 183 ? -8.675 15.891 -3.512 1.00 85.12 183 PRO A N 1
ATOM 1363 C CA . PRO A 1 183 ? -8.387 16.658 -2.302 1.00 85.12 183 PRO A CA 1
ATOM 1364 C C . PRO A 1 183 ? -8.957 15.957 -1.056 1.00 85.12 183 PRO A C 1
ATOM 1366 O O . PRO A 1 183 ? -9.981 15.269 -1.169 1.00 85.12 183 PRO A O 1
ATOM 1369 N N . PRO A 1 184 ? -8.329 16.135 0.125 1.00 87.69 184 PRO A N 1
ATOM 1370 C CA . PRO A 1 184 ? -8.773 15.507 1.362 1.00 87.69 184 PRO A CA 1
ATOM 1371 C C . PRO A 1 184 ? -10.276 15.676 1.584 1.00 87.69 184 PRO A C 1
ATOM 1373 O O . PRO A 1 184 ? -10.842 16.758 1.411 1.00 87.69 184 PRO A O 1
ATOM 1376 N N . ARG A 1 185 ? -10.938 14.575 1.946 1.00 87.75 185 ARG A N 1
ATOM 1377 C CA . ARG A 1 185 ? -12.377 14.574 2.222 1.00 87.75 185 ARG A CA 1
ATOM 1378 C C . ARG A 1 185 ? -12.666 15.486 3.421 1.00 87.75 185 ARG A C 1
ATOM 1380 O O . ARG A 1 185 ? -11.854 15.510 4.340 1.00 87.75 185 ARG A O 1
ATOM 1387 N N . PRO A 1 186 ? -13.810 16.191 3.463 1.00 86.88 186 PRO A N 1
ATOM 1388 C CA . PRO A 1 186 ? -14.207 16.917 4.664 1.00 86.88 186 PRO A CA 1
ATOM 1389 C C . PRO A 1 186 ? -14.175 15.999 5.890 1.00 86.88 186 PRO A C 1
ATOM 1391 O O . PRO A 1 186 ? -14.594 14.842 5.787 1.00 86.88 186 PRO A O 1
ATOM 1394 N N . ILE A 1 187 ? -13.674 16.532 7.005 1.00 82.88 187 ILE A N 1
ATOM 1395 C CA . ILE A 1 187 ? -13.743 15.901 8.329 1.00 82.88 187 ILE A CA 1
ATOM 1396 C C . ILE A 1 187 ? -15.213 15.586 8.638 1.00 82.88 187 ILE A C 1
ATOM 1398 O O . ILE A 1 187 ? -16.099 16.379 8.294 1.00 82.88 187 ILE A O 1
ATOM 1402 N N . ARG A 1 188 ? -15.466 14.412 9.221 1.00 71.44 188 ARG A N 1
ATOM 1403 C CA . ARG A 1 188 ? -16.813 13.974 9.631 1.00 71.44 188 ARG A CA 1
ATOM 1404 C C . ARG A 1 188 ? -17.188 14.425 11.032 1.00 71.44 188 ARG A C 1
ATOM 1406 O O . ARG A 1 188 ? -16.264 14.541 11.862 1.00 71.44 188 ARG A O 1
#

Solvent-accessible surface area (backbone atoms only — not comparable to full-atom values): 12627 Å² total; per-residue (Å²): 133,87,82,88,89,87,88,86,90,82,87,88,85,88,81,81,81,78,82,78,78,79,78,76,80,68,89,71,83,49,70,70,56,54,60,55,54,64,62,62,60,75,82,63,76,92,69,96,63,90,76,72,72,85,63,94,69,81,80,56,67,72,57,55,56,64,68,70,49,85,75,75,85,69,81,52,68,68,62,45,49,58,48,51,54,52,53,49,53,54,53,57,52,72,68,59,70,67,52,87,86,65,76,57,50,40,60,77,72,32,90,61,36,63,73,41,96,53,88,50,38,24,57,78,49,95,76,33,49,27,66,71,28,49,49,36,45,52,51,17,65,72,69,65,42,70,70,41,55,74,65,34,43,54,57,56,101,54,80,80,84,65,89,59,67,84,77,59,82,56,94,63,80,73,45,75,70,50,57,74,73,79,79,56,58,80,74,130

Nearest PDB structures (foldseek):
  5aa6-assembly1_F  TM=7.009E-01  e=2.416E-05  Ascophyllum nodosum
  1qi9-assembly1_B  TM=8.274E-01  e=9.473E-04  Ascophyllum nodosum
  1qi9-assembly1_A  TM=8.000E-01  e=2.255E-03  Ascophyllum nodosum

Foldseek 3Di:
DDDDDDDDDDDDDDDDDDDDPPPPPDPDPDPVVVVVVVVVVVPDDDDDDPPPPPPVAPDDVVVVVVVVPDDDPDPDPVVVVVVVVLVVQVVVQVPQDQDDPDAQCQCVVDPQSLVHDQPFFAAPDDSGHDVVLVVLVVVCLVVLHPVSLVVRHGNDDDGDDCSNVLVDADSHDHRPRSDDDDPHDHHD

Radius of gyration: 29.89 Å; Cα contacts (8 Å, |Δi|>4): 114; chains: 1; bounding box: 95×56×55 Å